Protein AF-A0A939RH84-F1 (afdb_monomer_lite)

Secondary structure (DSSP, 8-state):
-----------------------------PPPTTS----------S--EEEETTEEEEHHHH--HHHHHHHHHHHHHHTTTPEEEEEEE-TTT--EEESSEEEEEEETTEEEEEEEEEEEEEEEEEETTTTEEEEEEEEEEEETTBPPEEPPEEEEEEEEETTEEEEEEEEEEEESSSS--EEEEEEEEEEEEETTTTEEEEEEEEEEESSEEEEEEEEEEEE-SS-S--SS-----PPPP----PPPBPTT--B---TT----PPPPPSS---PPPPPP-

Structure (mmCIF, N/CA/C/O backbone):
data_AF-A0A939RH84-F1
#
_entry.id   AF-A0A939RH84-F1
#
loop_
_atom_site.group_PDB
_atom_site.id
_atom_site.type_symbol
_atom_site.label_atom_id
_atom_site.label_alt_id
_atom_site.label_comp_id
_atom_site.label_asym_id
_atom_site.label_entity_id
_atom_site.label_seq_id
_atom_site.pdbx_PDB_ins_code
_atom_site.Cartn_x
_atom_site.Cartn_y
_atom_site.Cartn_z
_atom_site.occupancy
_atom_site.B_iso_or_equiv
_atom_site.auth_seq_id
_atom_site.auth_comp_id
_atom_site.auth_asym_id
_atom_site.auth_atom_id
_atom_site.pdbx_PDB_model_num
ATOM 1 N N . MET A 1 1 ? 38.905 49.104 -57.782 1.00 38.94 1 MET A N 1
ATOM 2 C CA . MET A 1 1 ? 38.343 48.489 -56.554 1.00 38.94 1 MET A CA 1
ATOM 3 C C . MET A 1 1 ? 38.016 49.644 -55.616 1.00 38.94 1 MET A C 1
ATOM 5 O O . MET A 1 1 ? 38.920 50.461 -55.491 1.00 38.94 1 MET A O 1
ATOM 9 N N . PRO A 1 2 ? 36.809 49.815 -55.036 1.00 39.62 2 PRO A N 1
ATOM 10 C CA . PRO A 1 2 ? 35.652 48.922 -54.878 1.00 39.62 2 PRO A CA 1
ATOM 11 C C . PRO A 1 2 ? 34.443 49.301 -55.770 1.00 39.62 2 PRO A C 1
ATOM 13 O O . PRO A 1 2 ? 34.491 50.275 -56.514 1.00 39.62 2 PRO A O 1
ATOM 16 N N . LYS A 1 3 ? 33.408 48.447 -55.761 1.00 38.25 3 LYS A N 1
ATOM 17 C CA . LYS A 1 3 ? 32.225 48.461 -56.642 1.00 38.25 3 LYS A CA 1
ATOM 18 C C . LYS A 1 3 ? 31.015 49.171 -56.013 1.00 38.25 3 LYS A C 1
ATOM 20 O O . LYS A 1 3 ? 30.894 49.274 -54.799 1.00 38.25 3 LYS A O 1
ATOM 25 N N . TYR A 1 4 ? 30.161 49.626 -56.922 1.00 35.31 4 TYR A N 1
ATOM 26 C CA . TYR A 1 4 ? 29.043 50.554 -56.820 1.00 35.31 4 TYR A CA 1
ATOM 27 C C . TYR A 1 4 ? 27.807 50.084 -56.035 1.00 35.31 4 TYR A C 1
ATOM 29 O O . TYR A 1 4 ? 27.414 48.921 -56.085 1.00 35.31 4 TYR A O 1
ATOM 37 N N . LEU A 1 5 ? 27.170 51.087 -55.417 1.00 36.38 5 LEU A N 1
ATOM 38 C CA . LEU A 1 5 ? 25.728 51.365 -55.366 1.00 36.38 5 LEU A CA 1
ATOM 39 C C . LEU A 1 5 ? 24.867 50.609 -56.401 1.00 36.38 5 LEU A C 1
ATOM 41 O O . LEU A 1 5 ? 25.205 50.609 -57.581 1.00 36.38 5 LEU A O 1
ATOM 45 N N . LEU A 1 6 ? 23.681 50.147 -55.984 1.00 32.47 6 LEU A N 1
ATOM 46 C CA . LEU A 1 6 ? 22.381 50.600 -56.519 1.00 32.47 6 LEU A CA 1
ATOM 47 C C . LEU A 1 6 ? 21.230 49.822 -55.857 1.00 32.47 6 LEU A C 1
ATOM 49 O O . LEU A 1 6 ? 20.993 48.649 -56.132 1.00 32.47 6 LEU A O 1
ATOM 53 N N . PHE A 1 7 ? 20.501 50.523 -54.989 1.00 34.22 7 PHE A N 1
ATOM 54 C CA . PHE A 1 7 ? 19.153 50.169 -54.556 1.00 34.22 7 PHE A CA 1
ATOM 55 C C . PHE A 1 7 ? 18.202 50.302 -55.753 1.00 34.22 7 PHE A C 1
ATOM 57 O O . PHE A 1 7 ? 18.183 51.345 -56.407 1.00 34.22 7 PHE A O 1
ATOM 64 N N . SER A 1 8 ? 17.397 49.272 -56.021 1.00 32.41 8 SER A N 1
ATOM 65 C CA . SER A 1 8 ? 16.283 49.345 -56.967 1.00 32.41 8 SER A CA 1
ATOM 66 C C . SER A 1 8 ? 14.970 49.018 -56.268 1.00 32.41 8 SER A C 1
ATOM 68 O O . SER A 1 8 ? 14.828 48.032 -55.549 1.00 32.41 8 SER A O 1
ATOM 70 N N . LEU A 1 9 ? 14.043 49.934 -56.499 1.00 35.62 9 LEU A N 1
ATOM 71 C CA . LEU A 1 9 ? 12.711 50.109 -55.965 1.00 35.62 9 LEU A CA 1
ATOM 72 C C . LEU A 1 9 ? 11.714 49.381 -56.880 1.00 35.62 9 LEU A C 1
ATOM 74 O O . LEU A 1 9 ? 11.600 49.775 -58.038 1.00 35.62 9 LEU A O 1
ATOM 78 N N . LYS A 1 10 ? 10.950 48.394 -56.390 1.00 32.19 10 LYS A N 1
ATOM 79 C CA . LYS A 1 10 ? 9.625 48.061 -56.954 1.00 32.19 10 LYS A CA 1
ATOM 80 C C . LYS A 1 10 ? 8.638 47.613 -55.869 1.00 32.19 10 LYS A C 1
ATOM 82 O O . LYS A 1 10 ? 8.691 46.513 -55.340 1.00 32.19 10 LYS A O 1
ATOM 87 N N . THR A 1 11 ? 7.754 48.557 -55.581 1.00 38.31 11 THR A N 1
ATOM 88 C CA . THR A 1 11 ? 6.374 48.494 -55.079 1.00 38.31 11 THR A CA 1
ATOM 89 C C . THR A 1 11 ? 5.569 47.218 -55.368 1.00 38.31 11 THR A C 1
ATOM 91 O O . THR A 1 11 ? 5.486 46.815 -56.525 1.00 38.31 11 THR A O 1
ATOM 94 N N . LEU A 1 12 ? 4.858 46.708 -54.351 1.00 37.88 12 LEU A N 1
ATOM 95 C CA . LEU A 1 12 ? 3.386 46.521 -54.279 1.00 37.88 12 LEU A CA 1
ATOM 96 C C . LEU A 1 12 ? 3.068 45.952 -52.872 1.00 37.88 12 LEU A C 1
ATOM 98 O O . LEU A 1 12 ? 3.558 44.889 -52.525 1.00 37.88 12 LEU A O 1
ATOM 102 N N . ALA A 1 13 ? 2.501 46.722 -51.943 1.00 33.56 13 ALA A N 1
ATOM 103 C CA . ALA A 1 13 ? 1.068 46.962 -51.710 1.00 33.56 13 ALA A CA 1
ATOM 104 C C . ALA A 1 13 ? 0.550 46.187 -50.475 1.00 33.56 13 ALA A C 1
ATOM 106 O O . ALA A 1 13 ? 0.892 45.034 -50.242 1.00 33.56 13 ALA A O 1
ATOM 107 N N . LEU A 1 14 ? -0.223 46.915 -49.667 1.00 39.53 14 LEU A N 1
ATOM 108 C CA . LEU A 1 14 ? -0.757 46.627 -48.335 1.00 39.53 14 LEU A CA 1
ATOM 109 C C . LEU A 1 14 ? -1.514 45.293 -48.201 1.00 39.53 14 LEU A C 1
ATOM 111 O O . LEU A 1 14 ? -2.306 44.960 -49.074 1.00 39.53 14 LEU A O 1
ATOM 115 N N . ALA A 1 15 ? -1.440 44.684 -47.010 1.00 36.41 15 ALA A N 1
ATOM 116 C CA . ALA A 1 15 ? -2.624 44.412 -46.180 1.00 36.41 15 ALA A CA 1
ATOM 117 C C . ALA A 1 15 ? -2.215 43.917 -44.780 1.00 36.41 15 ALA A C 1
ATOM 119 O O . ALA A 1 15 ? -1.792 42.780 -44.588 1.00 36.41 15 ALA A O 1
ATOM 120 N N . THR A 1 16 ? -2.379 44.779 -43.780 1.00 41.62 16 THR A N 1
ATOM 121 C CA . THR A 1 16 ? -2.526 44.381 -42.378 1.00 41.62 16 THR A CA 1
ATOM 122 C C . THR A 1 16 ? -3.858 43.654 -42.207 1.00 41.62 16 THR A C 1
ATOM 124 O O . THR A 1 16 ? -4.908 44.271 -42.383 1.00 41.62 16 THR A O 1
ATOM 127 N N . VAL A 1 17 ? -3.829 42.380 -41.815 1.00 39.34 17 VAL A N 1
ATOM 128 C CA . VAL A 1 17 ? -4.979 41.715 -41.192 1.00 39.34 17 VAL A CA 1
ATOM 129 C C . VAL A 1 17 ? -4.478 40.985 -39.951 1.00 39.34 17 VAL A C 1
ATOM 131 O O . VAL A 1 17 ? -3.852 39.932 -40.020 1.00 39.34 17 VAL A O 1
ATOM 134 N N . THR A 1 18 ? -4.753 41.584 -38.799 1.00 44.62 18 THR A N 1
ATOM 135 C CA . THR A 1 18 ? -4.828 40.906 -37.507 1.00 44.62 18 THR A CA 1
ATOM 136 C C . THR A 1 18 ? -5.862 39.788 -37.605 1.00 44.62 18 THR A C 1
ATOM 138 O O . THR A 1 18 ? -7.058 40.070 -37.685 1.00 44.62 18 THR A O 1
ATOM 141 N N . LEU A 1 19 ? -5.418 38.531 -37.598 1.00 39.16 19 LEU A N 1
ATOM 142 C CA . LEU A 1 19 ? -6.298 37.376 -37.449 1.00 39.16 19 LEU A CA 1
ATOM 143 C C . LEU A 1 19 ? -6.081 36.726 -36.086 1.00 39.16 19 LEU A C 1
ATOM 145 O O . LEU A 1 19 ? -5.018 36.198 -35.768 1.00 39.16 19 LEU A O 1
ATOM 149 N N . LEU A 1 20 ? -7.153 36.811 -35.302 1.00 39.97 20 LEU A N 1
ATOM 150 C CA . LEU A 1 20 ? -7.477 35.954 -34.177 1.00 39.97 20 LEU A CA 1
ATOM 151 C C . LEU A 1 20 ? -7.233 34.482 -34.536 1.00 39.97 20 LEU A C 1
ATOM 153 O O . LEU A 1 20 ? -7.864 33.967 -35.454 1.00 39.97 20 LEU A O 1
ATOM 157 N N . PHE A 1 21 ? -6.428 33.784 -33.738 1.00 37.62 21 PHE A N 1
ATOM 158 C CA . PHE A 1 21 ? -6.555 32.336 -33.582 1.00 37.62 21 PHE A CA 1
ATOM 159 C C . PHE A 1 21 ? -7.183 32.051 -32.220 1.00 37.62 21 PHE A C 1
ATOM 161 O O . PHE A 1 21 ? -6.532 31.667 -31.254 1.00 37.62 21 PHE A O 1
ATOM 168 N N . SER A 1 22 ? -8.492 32.297 -32.166 1.00 38.88 22 SER A N 1
ATOM 169 C CA . SER A 1 22 ? -9.402 31.510 -31.344 1.00 38.88 22 SER A CA 1
ATOM 170 C C . SER A 1 22 ? -9.813 30.285 -32.165 1.00 38.88 22 SER A C 1
ATOM 172 O O . SER A 1 22 ? -10.074 30.409 -33.359 1.00 38.88 22 SER A O 1
ATOM 174 N N . ALA A 1 23 ? -9.887 29.135 -31.499 1.00 37.31 23 ALA A N 1
ATOM 175 C CA . ALA A 1 23 ? -10.444 27.866 -31.968 1.00 37.31 23 ALA A CA 1
ATOM 176 C C . ALA A 1 23 ? -9.655 27.083 -33.042 1.00 37.31 23 ALA A C 1
ATOM 178 O O . ALA A 1 23 ? -9.925 27.134 -34.236 1.00 37.31 23 ALA A O 1
ATOM 179 N N . CYS A 1 24 ? -8.809 26.170 -32.561 1.00 30.83 24 CYS A N 1
ATOM 180 C CA . CYS A 1 24 ? -8.804 24.795 -33.066 1.00 30.83 24 CYS A CA 1
ATOM 181 C C . CYS A 1 24 ? -8.953 23.834 -31.881 1.00 30.83 24 CYS A C 1
ATOM 183 O O . CYS A 1 24 ? -8.032 23.125 -31.498 1.00 30.83 24 CYS A O 1
ATOM 185 N N . ASN A 1 25 ? -10.160 23.814 -31.305 1.00 39.81 25 ASN A N 1
ATOM 186 C CA . ASN A 1 25 ? -10.695 22.618 -30.660 1.00 39.81 25 ASN A CA 1
ATOM 187 C C . ASN A 1 25 ? -11.063 21.635 -31.779 1.00 39.81 25 ASN A C 1
ATOM 189 O O . ASN A 1 25 ? -12.222 21.514 -32.166 1.00 39.81 25 ASN A O 1
ATOM 193 N N . MET A 1 26 ? -10.062 20.964 -32.341 1.00 37.41 26 MET A N 1
ATOM 194 C CA . MET A 1 26 ? -10.284 19.729 -33.082 1.00 37.41 26 MET A CA 1
ATOM 195 C C . MET A 1 26 ? -9.855 18.596 -32.163 1.00 37.41 26 MET A C 1
ATOM 197 O O . MET A 1 26 ? -8.701 18.184 -32.136 1.00 37.41 26 MET A O 1
ATOM 201 N N . ASN A 1 27 ? -10.826 18.145 -31.372 1.00 40.69 27 ASN A N 1
ATOM 202 C CA . ASN A 1 27 ? -10.765 16.952 -30.546 1.00 40.69 27 ASN A CA 1
ATOM 203 C C . ASN A 1 27 ? -10.725 15.724 -31.473 1.00 40.69 27 ASN A C 1
ATOM 205 O O . ASN A 1 27 ? -11.744 15.095 -31.753 1.00 40.69 27 ASN A O 1
ATOM 209 N N . TRP A 1 28 ? -9.550 15.442 -32.033 1.00 38.16 28 TRP A N 1
ATOM 210 C CA . TRP A 1 28 ? -9.237 14.127 -32.574 1.00 38.16 28 TRP A CA 1
ATOM 211 C C . TRP A 1 28 ? -8.986 13.259 -31.351 1.00 38.16 28 TRP A C 1
ATOM 213 O O . TRP A 1 28 ? -8.087 13.570 -30.578 1.00 38.16 28 TRP A O 1
ATOM 223 N N . GLY A 1 29 ? -9.807 12.225 -31.156 1.00 44.22 29 GLY A N 1
ATOM 224 C CA . GLY A 1 29 ? -9.764 11.297 -30.020 1.00 44.22 29 GLY A CA 1
ATOM 225 C C . GLY A 1 29 ? -8.502 10.429 -29.958 1.00 44.22 29 GLY A C 1
ATOM 226 O O . GLY A 1 29 ? -8.589 9.211 -29.824 1.00 44.22 29 GLY A O 1
ATOM 227 N N . LEU A 1 30 ? -7.329 11.045 -30.070 1.00 45.25 30 LEU A N 1
ATOM 228 C CA . LEU A 1 30 ? -6.076 10.498 -29.598 1.00 45.25 30 LEU A CA 1
ATOM 229 C C . LEU A 1 30 ? -6.079 10.684 -28.078 1.00 45.25 30 LEU A C 1
ATOM 231 O O . LEU A 1 30 ? -6.202 11.818 -27.617 1.00 45.25 30 LEU A O 1
ATOM 235 N N . PRO A 1 31 ? -6.004 9.602 -27.285 1.00 49.28 31 PRO A N 1
ATOM 236 C CA . PRO A 1 31 ? -5.894 9.741 -25.843 1.00 49.28 31 PRO A CA 1
ATOM 237 C C . PRO A 1 31 ? -4.641 10.565 -25.547 1.00 49.28 31 PRO A C 1
ATOM 239 O O . PRO A 1 31 ? -3.563 10.219 -26.038 1.00 49.28 31 PRO A O 1
ATOM 242 N N . ASP A 1 32 ? -4.793 11.646 -24.777 1.00 55.94 32 ASP A N 1
ATOM 243 C CA . ASP A 1 32 ? -3.661 12.447 -24.320 1.00 55.94 32 ASP A CA 1
ATOM 244 C C . ASP A 1 32 ? -2.577 11.499 -23.785 1.00 55.94 32 ASP A C 1
ATOM 246 O O . ASP A 1 32 ? -2.867 10.670 -22.915 1.00 55.94 32 ASP A O 1
ATOM 250 N N . PRO A 1 33 ? -1.319 11.594 -24.246 1.00 51.25 33 PRO A N 1
ATOM 251 C CA . PRO A 1 33 ? -0.233 10.765 -23.719 1.00 51.25 33 PRO A CA 1
ATOM 252 C C . PRO A 1 33 ? 0.056 11.065 -22.235 1.00 51.25 33 PRO A C 1
ATOM 254 O O . PRO A 1 33 ? 0.777 10.313 -21.583 1.00 51.25 33 PRO A O 1
ATOM 257 N N . PHE A 1 34 ? -0.538 12.142 -21.709 1.00 52.09 34 PHE A N 1
ATOM 258 C CA . PHE A 1 34 ? -0.508 12.567 -20.313 1.00 52.09 34 PHE A CA 1
ATOM 259 C C . PHE A 1 34 ? -1.823 12.317 -19.563 1.00 52.09 34 PHE A C 1
ATOM 261 O O . PHE A 1 34 ? -1.879 12.568 -18.360 1.00 52.09 34 PHE A O 1
ATOM 268 N N . ALA A 1 35 ? -2.876 11.814 -20.223 1.00 47.69 35 ALA A N 1
ATOM 269 C CA . ALA A 1 35 ? -4.048 11.339 -19.502 1.00 47.69 35 ALA A CA 1
ATOM 270 C C . ALA A 1 35 ? -3.621 10.113 -18.695 1.00 47.69 35 ALA A C 1
ATOM 272 O O . ALA A 1 35 ? -3.281 9.066 -19.250 1.00 47.69 35 ALA A O 1
ATOM 273 N N . GLN A 1 36 ? -3.609 10.282 -17.375 1.00 46.69 36 GLN A N 1
ATOM 274 C CA . GLN A 1 36 ? -3.353 9.249 -16.385 1.00 46.69 36 GLN A CA 1
ATOM 275 C C . GLN A 1 36 ? -4.207 8.030 -16.752 1.00 46.69 36 GLN A C 1
ATOM 277 O O . GLN A 1 36 ? -5.428 8.048 -16.584 1.00 46.69 36 GLN A O 1
ATOM 282 N N . ARG A 1 37 ? -3.590 6.993 -17.343 1.00 47.94 37 ARG A N 1
ATOM 283 C CA . ARG A 1 37 ? -4.294 5.737 -17.604 1.00 47.94 37 ARG A CA 1
ATOM 284 C C . ARG A 1 37 ? -4.734 5.229 -16.244 1.00 47.94 37 ARG A C 1
ATOM 286 O O . ARG A 1 37 ? -3.908 4.912 -15.395 1.00 47.94 37 ARG A O 1
ATOM 293 N N . THR A 1 38 ? -6.045 5.301 -16.067 1.00 46.09 38 THR A N 1
ATOM 294 C CA . THR A 1 38 ? -6.817 5.114 -14.847 1.00 46.09 38 THR A CA 1
ATOM 295 C C . THR A 1 38 ? -6.181 4.083 -13.936 1.00 46.09 38 THR A C 1
ATOM 297 O O . THR A 1 38 ? -6.123 2.903 -14.291 1.00 46.09 38 THR A O 1
ATOM 300 N N . ILE A 1 39 ? -5.776 4.513 -12.739 1.00 50.97 39 ILE A N 1
ATOM 301 C CA . ILE A 1 39 ? -5.746 3.587 -11.616 1.00 50.97 39 ILE A CA 1
ATOM 302 C C . ILE A 1 39 ? -7.134 2.964 -11.588 1.00 50.97 39 ILE A C 1
ATOM 304 O O . ILE A 1 39 ? -8.136 3.677 -11.488 1.00 50.97 39 ILE A O 1
ATOM 308 N N . ILE A 1 40 ? -7.211 1.650 -11.749 1.00 57.22 40 ILE A N 1
ATOM 309 C CA . ILE A 1 40 ? -8.468 0.963 -11.520 1.00 57.22 40 ILE A CA 1
ATOM 310 C C . ILE A 1 40 ? -8.614 0.984 -10.009 1.00 57.22 40 ILE A C 1
ATOM 312 O O . ILE A 1 40 ? -7.979 0.190 -9.320 1.00 57.22 40 ILE A O 1
ATOM 316 N N . THR A 1 41 ? -9.390 1.931 -9.477 1.00 60.25 41 THR A N 1
ATOM 317 C CA . THR A 1 41 ? -9.768 1.892 -8.066 1.00 60.25 41 THR A CA 1
ATOM 318 C C . THR A 1 41 ? -10.349 0.498 -7.826 1.00 60.25 41 THR A C 1
ATOM 320 O O . THR A 1 41 ? -11.359 0.156 -8.455 1.00 60.25 41 THR A O 1
ATOM 323 N N . PRO A 1 42 ? -9.701 -0.345 -7.001 1.00 59.31 42 PRO A N 1
ATOM 324 C CA . PRO A 1 42 ? -10.173 -1.693 -6.764 1.00 59.31 42 PRO A CA 1
ATOM 325 C C . PRO A 1 42 ? -11.613 -1.604 -6.276 1.00 59.31 42 PRO A C 1
ATOM 327 O O . PRO A 1 42 ? -11.967 -0.682 -5.533 1.00 59.31 42 PRO A O 1
ATOM 330 N N . LYS A 1 43 ? -12.461 -2.533 -6.729 1.00 61.75 43 LYS A N 1
ATOM 331 C CA . LYS A 1 43 ? -13.876 -2.540 -6.354 1.00 61.75 43 LYS A CA 1
ATOM 332 C C . LYS A 1 43 ? -13.985 -2.418 -4.836 1.00 61.75 43 LYS A C 1
ATOM 334 O O . LYS A 1 43 ? -13.458 -3.267 -4.119 1.00 61.75 43 LYS A O 1
ATOM 339 N N . ALA A 1 44 ? -14.711 -1.389 -4.396 1.00 61.19 44 ALA A N 1
ATOM 340 C CA . ALA A 1 44 ? -15.051 -1.170 -3.001 1.00 61.19 44 ALA A CA 1
ATOM 341 C C . ALA A 1 44 ? -15.488 -2.490 -2.361 1.00 61.19 44 ALA A C 1
ATOM 343 O O . ALA A 1 44 ? -16.405 -3.166 -2.843 1.00 61.19 44 ALA A O 1
ATOM 344 N N . THR A 1 45 ? -14.788 -2.881 -1.310 1.00 61.38 45 THR A N 1
ATOM 345 C CA . THR A 1 45 ? -15.027 -4.146 -0.631 1.00 61.38 45 THR A CA 1
ATOM 346 C C . THR A 1 45 ? -16.358 -4.065 0.107 1.00 61.38 45 THR A C 1
ATOM 348 O O . THR A 1 45 ? -16.674 -3.055 0.726 1.00 61.38 45 THR A O 1
ATOM 351 N N . SER A 1 46 ? -17.182 -5.110 0.004 1.00 65.81 46 SER A N 1
ATOM 352 C CA . SER A 1 46 ? -18.533 -5.117 0.587 1.00 65.81 46 SER A CA 1
ATOM 353 C C . SER A 1 46 ? -18.535 -5.178 2.116 1.00 65.81 46 SER A C 1
ATOM 355 O O . SER A 1 46 ? -19.557 -4.897 2.734 1.00 65.81 46 SER A O 1
ATOM 357 N N . SER A 1 47 ? -17.415 -5.589 2.709 1.00 78.88 47 SER A N 1
ATOM 358 C CA . SER A 1 47 ? -17.208 -5.699 4.151 1.00 78.88 47 SER A CA 1
ATOM 359 C C . SER A 1 47 ? -15.717 -5.836 4.441 1.00 78.88 47 SER A C 1
ATOM 361 O O . SER A 1 47 ? -15.035 -6.576 3.727 1.00 78.88 47 SER A O 1
ATOM 363 N N . VAL A 1 48 ? -15.242 -5.206 5.515 1.00 88.38 48 VAL A N 1
ATOM 364 C CA . VAL A 1 48 ? -13.902 -5.454 6.065 1.00 88.38 48 VAL A CA 1
ATOM 365 C C . VAL A 1 48 ? -14.016 -6.512 7.155 1.00 88.38 48 VAL A C 1
ATOM 367 O O . VAL A 1 48 ? -14.883 -6.419 8.021 1.00 88.38 48 VAL A O 1
ATOM 370 N N . ILE A 1 49 ? -13.165 -7.530 7.124 1.00 91.38 49 ILE A N 1
ATOM 371 C CA . ILE A 1 49 ? -13.073 -8.554 8.164 1.00 91.38 49 ILE A CA 1
ATOM 372 C C . ILE A 1 49 ? -11.922 -8.180 9.084 1.00 91.38 49 ILE A C 1
ATOM 374 O O . ILE A 1 49 ? -10.794 -8.009 8.625 1.00 91.38 49 ILE A O 1
ATOM 378 N N . VAL A 1 50 ? -12.210 -8.071 10.380 1.00 90.81 50 VAL A N 1
ATOM 379 C CA . VAL A 1 50 ? -11.208 -7.721 11.386 1.00 90.81 50 VAL A CA 1
ATOM 380 C C . VAL A 1 50 ? -11.038 -8.879 12.357 1.00 90.81 50 VAL A C 1
ATOM 382 O O . VAL A 1 50 ? -12.024 -9.363 12.919 1.00 90.81 50 VAL A O 1
ATOM 385 N N . CYS A 1 51 ? -9.796 -9.319 12.550 1.00 90.31 51 CYS A N 1
ATOM 386 C CA . CYS A 1 51 ? -9.430 -10.319 13.546 1.00 90.31 51 CYS A CA 1
ATOM 387 C C . CYS A 1 51 ? -8.852 -9.649 14.787 1.00 90.31 51 CYS A C 1
ATOM 389 O O . CYS A 1 51 ? -8.002 -8.757 14.698 1.00 90.31 51 CYS A O 1
ATOM 391 N N . ARG A 1 52 ? -9.369 -10.064 15.942 1.00 87.25 52 ARG A N 1
ATOM 392 C CA . ARG A 1 52 ? -8.967 -9.587 17.258 1.00 87.25 52 ARG A CA 1
ATOM 393 C C . ARG A 1 52 ? -9.142 -10.702 18.276 1.00 87.25 52 ARG A C 1
ATOM 395 O O . ARG A 1 52 ? -10.199 -11.328 18.323 1.00 87.25 52 ARG A O 1
ATOM 402 N N . SER A 1 53 ? -8.155 -10.888 19.145 1.00 84.50 53 SER A N 1
ATOM 403 C CA . SER A 1 53 ? -8.170 -11.934 20.167 1.00 84.50 53 SER A CA 1
ATOM 404 C C . SER A 1 53 ? -8.499 -13.313 19.577 1.00 84.50 53 SER A C 1
ATOM 406 O O . SER A 1 53 ? -9.270 -14.070 20.161 1.00 84.50 53 SER A O 1
ATOM 408 N N . GLN A 1 54 ? -7.928 -13.615 18.404 1.00 83.94 54 GLN A N 1
ATOM 409 C CA . GLN A 1 54 ? -8.104 -14.857 17.641 1.00 83.94 54 GLN A CA 1
ATOM 410 C C . GLN A 1 54 ? -9.528 -15.090 17.105 1.00 83.94 54 GLN A C 1
ATOM 412 O O . GLN A 1 54 ? -9.841 -16.173 16.615 1.00 83.94 54 GLN A O 1
ATOM 417 N N . GLN A 1 55 ? -10.399 -14.079 17.161 1.00 86.62 55 GLN A N 1
ATOM 418 C CA . GLN A 1 55 ? -11.739 -14.125 16.586 1.00 86.62 55 GLN A CA 1
ATOM 419 C C . GLN A 1 55 ? -11.853 -13.123 15.442 1.00 86.62 55 GLN A C 1
ATOM 421 O O . GLN A 1 55 ? -11.553 -11.940 15.597 1.00 86.62 55 GLN A O 1
ATOM 426 N N . CYS A 1 56 ? -12.313 -13.598 14.287 1.00 89.06 56 CYS A N 1
ATOM 427 C CA . CYS A 1 56 ? -12.506 -12.780 13.097 1.00 89.06 56 CYS A CA 1
ATOM 428 C C . CYS A 1 56 ? -13.993 -12.524 12.872 1.00 89.06 56 CYS A C 1
ATOM 430 O O . CYS A 1 56 ? -14.778 -13.466 12.768 1.00 89.06 56 CYS A O 1
ATOM 432 N N . ALA A 1 57 ? -14.373 -11.256 12.753 1.00 89.00 57 ALA A N 1
ATOM 433 C CA . ALA A 1 57 ? -15.750 -10.861 12.487 1.00 89.00 57 ALA A CA 1
ATOM 434 C C . ALA A 1 57 ? -15.806 -9.698 11.484 1.00 89.00 57 ALA A C 1
ATOM 436 O O . ALA A 1 57 ? -14.854 -8.917 11.388 1.00 89.00 57 ALA A O 1
ATOM 437 N N . PRO A 1 58 ? -16.915 -9.543 10.739 1.00 88.62 58 PRO A N 1
ATOM 438 C CA . PRO A 1 58 ? -17.135 -8.358 9.919 1.00 88.62 58 PRO A CA 1
ATOM 439 C C . PRO A 1 58 ? -17.128 -7.086 10.779 1.00 88.62 58 PRO A C 1
ATOM 441 O O . PRO A 1 58 ? -17.859 -7.005 11.772 1.00 88.62 58 PRO A O 1
ATOM 444 N N . ALA A 1 59 ? -16.351 -6.083 10.369 1.00 84.62 59 ALA A N 1
ATOM 445 C CA . ALA A 1 59 ? -16.116 -4.839 11.099 1.00 84.62 59 ALA A CA 1
ATOM 446 C C . ALA A 1 59 ? -17.417 -4.147 11.514 1.00 84.62 59 ALA A C 1
ATOM 448 O O . ALA A 1 59 ? -17.557 -3.742 12.662 1.00 84.62 59 ALA A O 1
ATOM 449 N N . ARG A 1 60 ? -18.414 -4.096 10.620 1.00 81.75 60 ARG A N 1
ATOM 450 C CA . ARG A 1 60 ? -19.737 -3.516 10.901 1.00 81.75 60 ARG A CA 1
ATOM 451 C C . ARG A 1 60 ? -20.439 -4.108 12.125 1.00 81.75 60 ARG A C 1
ATOM 453 O O . ARG A 1 60 ? -21.234 -3.421 12.757 1.00 81.75 60 ARG A O 1
ATOM 460 N N . THR A 1 61 ? -20.207 -5.384 12.423 1.00 78.62 61 THR A N 1
ATOM 461 C CA . THR A 1 61 ? -20.876 -6.079 13.536 1.00 78.62 61 THR A CA 1
ATOM 462 C C . THR A 1 61 ? -20.099 -5.997 14.841 1.00 78.62 61 THR A C 1
ATOM 464 O O . THR A 1 61 ? -20.702 -6.030 15.908 1.00 78.62 61 THR A O 1
ATOM 467 N N . SER A 1 62 ? -18.774 -5.885 14.765 1.00 71.12 62 SER A N 1
ATOM 468 C CA . SER A 1 62 ? -17.890 -6.003 15.922 1.00 71.12 62 SER A CA 1
ATOM 469 C C . SER A 1 62 ? -17.292 -4.673 16.378 1.00 71.12 62 SER A C 1
ATOM 471 O O . SER A 1 62 ? -16.821 -4.584 17.512 1.00 71.12 62 SER A O 1
ATOM 473 N N . MET A 1 63 ? -17.252 -3.649 15.516 1.00 77.25 63 MET A N 1
ATOM 474 C CA . MET A 1 63 ? -16.412 -2.465 15.716 1.00 77.25 63 MET A CA 1
ATOM 475 C C . MET A 1 63 ? -17.029 -1.184 15.137 1.00 77.25 63 MET A C 1
ATOM 477 O O . MET A 1 63 ? -17.775 -1.200 14.161 1.00 77.25 63 MET A O 1
ATOM 481 N N . THR A 1 64 ? -16.683 -0.036 15.731 1.00 85.12 64 THR A N 1
ATOM 482 C CA . THR A 1 64 ? -17.048 1.281 15.187 1.00 85.12 64 THR A CA 1
ATOM 483 C C . THR A 1 64 ? -15.986 1.795 14.213 1.00 85.12 64 THR A C 1
ATOM 485 O O . THR A 1 64 ? -14.841 1.329 14.205 1.00 85.12 64 THR A O 1
ATOM 488 N N . ARG A 1 65 ? -16.346 2.803 13.409 1.00 86.44 65 ARG A N 1
ATOM 489 C CA . ARG A 1 65 ? -15.420 3.492 12.496 1.00 86.44 65 ARG A CA 1
ATOM 490 C C . ARG A 1 65 ? -14.211 4.062 13.248 1.00 86.44 65 ARG A C 1
ATOM 492 O O . ARG A 1 65 ? -13.081 3.938 12.788 1.00 86.44 65 ARG A O 1
ATOM 499 N N . GLU A 1 66 ? -14.451 4.654 14.415 1.00 84.88 66 GLU A N 1
ATOM 500 C CA . GLU A 1 66 ? -13.431 5.233 15.293 1.00 84.88 66 GLU A CA 1
ATOM 501 C C . GLU A 1 66 ? -12.478 4.170 15.822 1.00 84.88 66 GLU A C 1
ATOM 503 O O . GLU A 1 66 ? -11.272 4.402 15.895 1.00 84.88 66 GLU A O 1
ATOM 508 N N . PHE A 1 67 ? -13.011 3.007 16.202 1.00 85.81 67 PHE A N 1
ATOM 509 C CA . PHE A 1 67 ? -12.185 1.905 16.667 1.00 85.81 67 PHE A CA 1
ATOM 510 C C . PHE A 1 67 ? -11.238 1.448 15.557 1.00 85.81 67 PHE A C 1
ATOM 512 O O . PHE A 1 67 ? -10.031 1.434 15.769 1.00 85.81 67 PHE A O 1
ATOM 519 N N . LEU A 1 68 ? -11.766 1.177 14.358 1.00 87.50 68 LEU A N 1
ATOM 520 C CA . LEU A 1 68 ? -10.961 0.737 13.217 1.00 87.50 68 LEU A CA 1
ATOM 521 C C . LEU A 1 68 ? -9.893 1.769 12.833 1.00 87.50 68 LEU A C 1
ATOM 523 O O . LEU A 1 68 ? -8.735 1.414 12.627 1.00 87.50 68 LEU A O 1
ATOM 527 N N . TYR A 1 69 ? -10.262 3.051 12.802 1.00 89.44 69 TYR A N 1
ATOM 528 C CA . TYR A 1 69 ? -9.339 4.148 12.521 1.00 89.44 69 TYR A CA 1
ATOM 529 C C . TYR A 1 69 ? -8.168 4.194 13.508 1.00 89.44 69 TYR A C 1
ATOM 531 O O . TYR A 1 69 ? -7.009 4.252 13.104 1.00 89.44 69 TYR A O 1
ATOM 539 N N . ASN A 1 70 ? -8.462 4.112 14.808 1.00 88.75 70 ASN A N 1
ATOM 540 C CA . ASN A 1 70 ? -7.433 4.114 15.844 1.00 88.75 70 ASN A CA 1
ATOM 541 C C . ASN A 1 70 ? -6.589 2.839 15.826 1.00 88.75 70 ASN A C 1
ATOM 543 O O . ASN A 1 70 ? -5.384 2.902 16.043 1.00 88.75 70 ASN A O 1
ATOM 547 N N . SER A 1 71 ? -7.194 1.682 15.565 1.00 89.12 71 SER A N 1
ATOM 548 C CA . SER A 1 71 ? -6.469 0.417 15.448 1.00 89.12 71 SER A CA 1
ATOM 549 C C . SER A 1 71 ? -5.473 0.438 14.292 1.00 89.12 71 SER A C 1
ATOM 551 O O . SER A 1 71 ? -4.327 0.044 14.483 1.00 89.12 71 SER A O 1
ATOM 553 N N . LEU A 1 72 ? -5.872 0.952 13.124 1.00 90.81 72 LEU A N 1
ATOM 554 C CA . LEU A 1 72 ? -4.973 1.104 11.979 1.00 90.81 72 LEU A CA 1
ATOM 555 C C . LEU A 1 72 ? -3.873 2.129 12.262 1.00 90.81 72 LEU A C 1
ATOM 557 O O . LEU A 1 72 ? -2.707 1.842 12.011 1.00 90.81 72 LEU A O 1
ATOM 561 N N . LEU A 1 73 ? -4.216 3.283 12.846 1.00 91.31 73 LEU A N 1
ATOM 562 C CA . LEU A 1 73 ? -3.227 4.283 13.252 1.00 91.31 73 LEU A CA 1
ATOM 563 C C . LEU A 1 73 ? -2.161 3.676 14.169 1.00 91.31 73 LEU A C 1
ATOM 565 O O . LEU A 1 73 ? -0.974 3.854 13.921 1.00 91.31 73 LEU A O 1
ATOM 569 N N . ASN A 1 74 ? -2.584 2.941 15.198 1.00 90.62 74 ASN A N 1
ATOM 570 C CA . ASN A 1 74 ? -1.671 2.305 16.141 1.00 90.62 74 ASN A CA 1
ATOM 571 C C . ASN A 1 74 ? -0.838 1.197 15.481 1.00 90.62 74 ASN A C 1
ATOM 573 O O . ASN A 1 74 ? 0.344 1.075 15.782 1.00 90.62 74 ASN A O 1
ATOM 577 N N . LEU A 1 75 ? -1.411 0.421 14.554 1.00 91.44 75 LEU A N 1
ATOM 578 C CA . LEU A 1 75 ? -0.661 -0.583 13.795 1.00 91.44 75 LEU A CA 1
ATOM 579 C C . LEU A 1 75 ? 0.471 0.056 12.980 1.00 91.44 75 LEU A C 1
ATOM 581 O O . LEU A 1 75 ? 1.600 -0.431 13.030 1.00 91.44 75 LEU A O 1
ATOM 585 N N . PHE A 1 76 ? 0.196 1.151 12.267 1.00 92.25 76 PHE A N 1
ATOM 586 C CA . PHE A 1 76 ? 1.225 1.867 11.512 1.00 92.25 76 PHE A CA 1
ATOM 587 C C . PHE A 1 76 ? 2.252 2.525 12.440 1.00 92.25 76 PHE A C 1
ATOM 589 O O . PHE A 1 76 ? 3.450 2.367 12.236 1.00 92.25 76 PHE A O 1
ATOM 596 N N . ASP A 1 77 ? 1.808 3.206 13.493 1.00 91.06 77 ASP A N 1
ATOM 597 C CA . ASP A 1 77 ? 2.690 3.901 14.438 1.00 91.06 77 ASP A CA 1
ATOM 598 C C . ASP A 1 77 ? 3.638 2.938 15.175 1.00 91.06 77 ASP A C 1
ATOM 600 O O . ASP A 1 77 ? 4.828 3.214 15.314 1.00 91.06 77 ASP A O 1
ATOM 604 N N . ASN A 1 78 ? 3.153 1.751 15.557 1.00 90.06 78 ASN A N 1
ATOM 605 C CA . ASN A 1 78 ? 3.978 0.707 16.171 1.00 90.06 78 ASN A CA 1
ATOM 606 C C . ASN A 1 78 ? 5.098 0.218 15.249 1.00 90.06 78 ASN A C 1
ATOM 608 O O . ASN A 1 78 ? 6.169 -0.179 15.720 1.00 90.06 78 ASN A O 1
ATOM 612 N N . ASN A 1 79 ? 4.838 0.226 13.943 1.00 91.19 79 ASN A N 1
ATOM 613 C CA . ASN A 1 79 ? 5.722 -0.273 12.899 1.00 91.19 79 ASN A CA 1
ATOM 614 C C . ASN A 1 79 ? 6.520 0.837 12.207 1.00 91.19 79 ASN A C 1
ATOM 616 O O . ASN A 1 79 ? 7.076 0.615 11.135 1.00 91.19 79 ASN A O 1
ATOM 620 N N . LEU A 1 80 ? 6.596 2.025 12.804 1.00 92.25 80 LEU A N 1
ATOM 621 C CA . LEU A 1 80 ? 7.435 3.094 12.282 1.00 92.25 80 LEU A CA 1
ATOM 622 C C . LEU A 1 80 ? 8.907 2.636 12.221 1.00 92.25 80 LEU A C 1
ATOM 624 O O . LEU A 1 80 ? 9.385 1.931 13.113 1.00 92.25 80 LEU A O 1
ATOM 628 N N . ASP A 1 81 ? 9.582 2.979 11.124 1.00 92.31 81 ASP A N 1
ATOM 629 C CA . ASP A 1 81 ? 10.932 2.542 10.740 1.00 92.31 81 ASP A CA 1
ATOM 630 C C . ASP A 1 81 ? 11.112 1.022 10.540 1.00 92.31 81 ASP A C 1
ATOM 632 O O . ASP A 1 81 ? 12.237 0.546 10.353 1.00 92.31 81 ASP A O 1
ATOM 636 N N . SER A 1 82 ? 10.029 0.234 10.535 1.00 93.38 82 SER A N 1
ATOM 637 C CA . SER A 1 82 ? 10.089 -1.212 10.303 1.00 93.38 82 SER A CA 1
ATOM 638 C C . SER A 1 82 ? 9.836 -1.584 8.836 1.00 93.38 82 SER A C 1
ATOM 640 O O . SER A 1 82 ? 9.264 -0.823 8.047 1.00 93.38 82 SER A O 1
ATOM 642 N N . THR A 1 83 ? 10.312 -2.771 8.445 1.00 94.94 83 THR A N 1
ATOM 643 C CA . THR A 1 83 ? 10.025 -3.346 7.127 1.00 94.94 83 THR A CA 1
ATOM 644 C C . THR A 1 83 ? 8.729 -4.144 7.178 1.00 94.94 83 THR A C 1
ATOM 646 O O . THR A 1 83 ? 8.565 -5.046 7.999 1.00 94.94 83 THR A O 1
ATOM 649 N N . ILE A 1 84 ? 7.828 -3.826 6.261 1.00 95.69 84 ILE A N 1
ATOM 650 C CA . ILE A 1 84 ? 6.586 -4.538 5.992 1.00 95.69 84 ILE A CA 1
ATOM 651 C C . ILE A 1 84 ? 6.869 -5.515 4.858 1.00 95.69 84 ILE A C 1
ATOM 653 O O . ILE A 1 84 ? 7.360 -5.120 3.798 1.00 95.69 84 ILE A O 1
ATOM 657 N N . LEU A 1 85 ? 6.570 -6.789 5.080 1.00 95.69 85 LEU A N 1
ATOM 658 C CA . LEU A 1 85 ? 6.709 -7.819 4.055 1.00 95.69 85 LEU A CA 1
ATOM 659 C C . LEU A 1 85 ? 5.439 -7.858 3.209 1.00 95.69 85 LEU A C 1
ATOM 661 O O . LEU A 1 85 ? 4.334 -7.834 3.755 1.00 95.69 85 LEU A O 1
ATOM 665 N N . ILE A 1 86 ? 5.596 -7.920 1.892 1.00 96.06 86 ILE A N 1
ATOM 666 C CA . ILE A 1 86 ? 4.492 -7.945 0.935 1.00 96.06 86 ILE A CA 1
ATOM 667 C C . ILE A 1 86 ? 4.499 -9.305 0.243 1.00 96.06 86 ILE A C 1
ATOM 669 O O . ILE A 1 86 ? 5.543 -9.792 -0.172 1.00 96.06 86 ILE A O 1
ATOM 673 N N . CYS A 1 87 ? 3.331 -9.926 0.122 1.00 95.94 87 CYS A N 1
ATOM 674 C CA . CYS A 1 87 ? 3.186 -11.187 -0.593 1.00 95.94 87 CYS A CA 1
ATOM 675 C C . CYS A 1 87 ? 1.954 -11.157 -1.498 1.00 95.94 87 CYS A C 1
ATOM 677 O O . CYS A 1 87 ? 0.941 -10.546 -1.141 1.00 95.94 87 CYS A O 1
ATOM 679 N N . ASP A 1 88 ? 2.036 -11.835 -2.640 1.00 95.62 88 ASP A N 1
ATOM 680 C CA . ASP A 1 88 ? 0.865 -12.134 -3.462 1.00 95.62 88 ASP A CA 1
ATOM 681 C C . ASP A 1 88 ? 0.055 -13.242 -2.785 1.00 95.62 88 ASP A C 1
ATOM 683 O O . ASP A 1 88 ? 0.621 -14.224 -2.294 1.00 95.62 88 ASP A O 1
ATOM 687 N N . ALA A 1 89 ? -1.259 -13.074 -2.697 1.00 94.62 89 ALA A N 1
ATOM 688 C CA . ALA A 1 89 ? -2.108 -13.933 -1.886 1.00 94.62 89 ALA A CA 1
ATOM 689 C C . ALA A 1 89 ? -3.481 -14.151 -2.514 1.00 94.62 89 ALA A C 1
ATOM 691 O O . ALA A 1 89 ? -4.000 -13.311 -3.242 1.00 94.62 89 ALA A O 1
ATOM 692 N N . ASP A 1 90 ? -4.128 -15.259 -2.157 1.00 91.12 90 ASP A N 1
ATOM 693 C CA . ASP A 1 90 ? -5.538 -15.444 -2.482 1.00 91.12 90 ASP A CA 1
ATOM 694 C C . ASP A 1 90 ? -6.437 -14.812 -1.419 1.00 91.12 90 ASP A C 1
ATOM 696 O O . ASP A 1 90 ? -6.244 -14.954 -0.208 1.00 91.12 90 ASP A O 1
ATOM 700 N N . ARG A 1 91 ? -7.476 -14.133 -1.898 1.00 88.69 91 ARG A N 1
ATOM 701 C CA . ARG A 1 91 ? -8.448 -13.421 -1.076 1.00 88.69 91 ARG A CA 1
ATOM 702 C C . ARG A 1 91 ? -9.236 -14.352 -0.158 1.00 88.69 91 ARG A C 1
ATOM 704 O O . ARG A 1 91 ? -9.595 -13.952 0.950 1.00 88.69 91 ARG A O 1
ATOM 711 N N . SER A 1 92 ? -9.540 -15.567 -0.619 1.00 87.62 92 SER A N 1
ATOM 712 C CA . SER A 1 92 ? -10.393 -16.500 0.125 1.00 87.62 92 SER A CA 1
ATOM 713 C C . SER A 1 92 ? -9.629 -17.232 1.228 1.00 87.62 92 SER A C 1
ATOM 715 O O . SER A 1 92 ? -10.079 -17.268 2.373 1.00 87.62 92 SER A O 1
ATOM 717 N N . SER A 1 93 ? -8.449 -17.755 0.898 1.00 88.75 93 SER A N 1
ATOM 718 C CA . SER A 1 93 ? -7.600 -18.520 1.812 1.00 88.75 93 SER A CA 1
ATOM 719 C C . SER A 1 93 ? -6.708 -17.642 2.689 1.00 88.75 93 SER A C 1
ATOM 721 O O . SER A 1 93 ? -6.306 -18.084 3.762 1.00 88.75 93 SER A O 1
ATOM 723 N N . ARG A 1 94 ? -6.410 -16.404 2.263 1.00 88.44 94 ARG A N 1
ATOM 724 C CA . ARG A 1 94 ? -5.471 -15.480 2.932 1.00 88.44 94 ARG A CA 1
ATOM 725 C C . ARG A 1 94 ? -4.081 -16.089 3.123 1.00 88.44 94 ARG A C 1
ATOM 727 O O . ARG A 1 94 ? -3.374 -15.776 4.080 1.00 88.44 94 ARG A O 1
ATOM 734 N N . MET A 1 95 ? -3.694 -16.957 2.197 1.00 90.19 95 MET A N 1
ATOM 735 C CA . MET A 1 95 ? -2.379 -17.579 2.153 1.00 90.19 95 MET A CA 1
ATOM 736 C C . MET A 1 95 ? -1.540 -16.900 1.075 1.00 90.19 95 MET A C 1
ATOM 738 O O . MET A 1 95 ? -2.041 -16.619 -0.012 1.00 90.19 95 MET A O 1
ATOM 742 N N . CYS A 1 96 ? -0.271 -16.635 1.388 1.00 92.75 96 CYS A N 1
ATOM 743 C CA . CYS A 1 96 ? 0.683 -16.134 0.404 1.00 92.75 96 CYS A CA 1
ATOM 744 C C . CYS A 1 96 ? 1.057 -17.258 -0.568 1.00 92.75 96 CYS A C 1
ATOM 746 O O . CYS A 1 96 ? 1.374 -18.363 -0.124 1.00 92.75 96 CYS A O 1
ATOM 748 N N . PHE A 1 97 ? 1.073 -16.956 -1.862 1.00 91.56 97 PHE A N 1
ATOM 749 C CA . PHE A 1 97 ? 1.649 -17.815 -2.894 1.00 91.56 97 PHE A CA 1
ATOM 750 C C . PHE A 1 97 ? 3.143 -17.553 -3.044 1.00 91.56 97 PHE A C 1
ATOM 752 O O . PHE A 1 97 ? 3.947 -18.477 -3.011 1.00 91.56 97 PHE A O 1
ATOM 759 N N . GLU A 1 98 ? 3.495 -16.275 -3.147 1.00 92.38 98 GLU A N 1
ATOM 760 C CA . GLU A 1 98 ? 4.848 -15.790 -3.389 1.00 92.38 98 GLU A CA 1
ATOM 761 C C . GLU A 1 98 ? 5.143 -14.636 -2.431 1.00 92.38 98 GLU A C 1
ATOM 763 O O . GLU A 1 98 ? 4.264 -13.828 -2.134 1.00 92.38 98 GLU A O 1
ATOM 768 N N . ASN A 1 99 ? 6.386 -14.518 -1.954 1.00 94.25 99 ASN A N 1
ATOM 769 C CA . ASN A 1 99 ? 6.805 -13.456 -1.019 1.00 94.25 99 ASN A CA 1
ATOM 770 C C . ASN A 1 99 ? 7.095 -12.115 -1.719 1.00 94.25 99 ASN A C 1
ATOM 772 O O . ASN A 1 99 ? 7.963 -11.356 -1.295 1.00 94.25 99 ASN A O 1
ATOM 776 N N . TYR A 1 100 ? 6.424 -11.873 -2.837 1.00 94.81 100 TYR A N 1
ATOM 777 C CA . TYR A 1 100 ? 6.487 -10.650 -3.612 1.00 94.81 100 TYR A CA 1
ATOM 778 C C . TYR A 1 100 ? 5.221 -10.539 -4.455 1.00 94.81 100 TYR A C 1
ATOM 780 O O . TYR A 1 100 ? 4.583 -11.540 -4.773 1.00 94.81 100 TYR A O 1
ATOM 788 N N . ILE A 1 101 ? 4.880 -9.317 -4.845 1.00 95.06 101 ILE A N 1
ATOM 789 C CA . ILE A 1 101 ? 3.918 -9.058 -5.915 1.00 95.06 101 ILE A CA 1
ATOM 790 C C . ILE A 1 101 ? 4.673 -8.711 -7.189 1.00 95.06 101 ILE A C 1
ATOM 792 O O . ILE A 1 101 ? 5.756 -8.122 -7.139 1.00 95.06 101 ILE A O 1
ATOM 796 N N . GLN A 1 102 ? 4.093 -9.044 -8.337 1.00 94.00 102 GLN A N 1
ATOM 797 C CA . GLN A 1 102 ? 4.681 -8.702 -9.624 1.00 94.00 102 GLN A CA 1
ATOM 798 C C . GLN A 1 102 ? 3.650 -8.184 -10.618 1.00 94.00 102 GLN A C 1
ATOM 800 O O . GLN A 1 102 ? 2.483 -8.574 -10.604 1.00 94.00 102 GLN A O 1
ATOM 805 N N . PHE A 1 103 ? 4.087 -7.294 -11.500 1.00 93.19 103 PHE A N 1
ATOM 806 C CA . PHE A 1 103 ? 3.264 -6.783 -12.587 1.00 93.19 103 PHE A CA 1
ATOM 807 C C . PHE A 1 103 ? 4.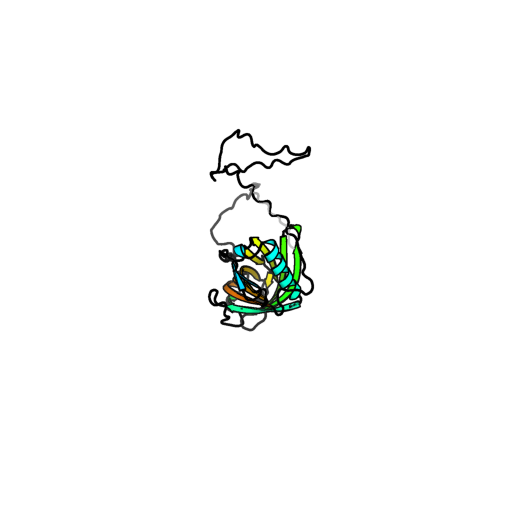117 -6.359 -13.777 1.00 93.19 103 PHE A C 1
ATOM 809 O O . PHE A 1 103 ? 5.303 -6.055 -13.655 1.00 93.19 103 PHE A O 1
ATOM 816 N N . ASN A 1 104 ? 3.497 -6.342 -14.952 1.00 93.38 104 ASN A N 1
ATOM 817 C CA . ASN A 1 104 ? 4.190 -6.048 -16.196 1.00 93.38 104 ASN A CA 1
ATOM 818 C C . ASN A 1 104 ? 4.067 -4.569 -16.560 1.00 93.38 104 ASN A C 1
ATOM 820 O O . ASN A 1 104 ? 2.986 -3.976 -16.526 1.00 93.38 104 ASN A O 1
ATOM 824 N N . ILE A 1 105 ? 5.192 -3.997 -16.970 1.00 93.06 105 ILE A N 1
ATOM 825 C CA . ILE A 1 105 ? 5.294 -2.654 -17.529 1.00 93.06 105 ILE A CA 1
ATOM 826 C C . ILE A 1 105 ? 6.056 -2.707 -18.854 1.00 93.06 105 ILE A C 1
ATOM 828 O O . ILE A 1 105 ? 6.723 -3.686 -19.190 1.00 93.06 105 ILE A O 1
ATOM 832 N N . LYS A 1 106 ? 5.988 -1.626 -19.618 1.00 91.56 106 LYS A N 1
ATOM 833 C CA . LYS A 1 106 ? 6.925 -1.341 -20.702 1.00 91.56 106 LYS A CA 1
ATOM 834 C C . LYS A 1 106 ? 7.728 -0.118 -20.312 1.00 91.56 106 LYS A C 1
ATOM 836 O O . LYS A 1 106 ? 7.138 0.935 -20.106 1.00 91.56 106 LYS A O 1
ATOM 841 N N . ALA A 1 107 ? 9.043 -0.261 -20.199 1.00 88.31 107 ALA A N 1
ATOM 842 C CA . ALA A 1 107 ? 9.966 0.843 -19.973 1.00 88.31 107 ALA A CA 1
ATOM 843 C C . ALA A 1 107 ? 10.507 1.298 -21.337 1.00 88.31 107 ALA A C 1
ATOM 845 O O . ALA A 1 107 ? 11.355 0.636 -21.940 1.00 88.31 107 ALA A O 1
ATOM 846 N N . GLY A 1 108 ? 9.955 2.387 -21.875 1.00 85.06 108 GLY A N 1
ATOM 847 C CA . GLY A 1 108 ? 10.167 2.779 -23.266 1.00 85.06 108 GLY A CA 1
ATOM 848 C C . GLY A 1 108 ? 9.602 1.733 -24.232 1.00 85.06 108 GLY A C 1
ATOM 849 O O . GLY A 1 108 ? 8.392 1.516 -24.298 1.00 85.06 108 GLY A O 1
ATOM 850 N N . VAL A 1 109 ? 10.484 1.070 -24.984 1.00 84.25 109 VAL A N 1
ATOM 851 C CA . VAL A 1 109 ? 10.122 -0.000 -25.935 1.00 84.25 109 VAL A CA 1
ATOM 852 C C . VAL A 1 109 ? 10.282 -1.409 -25.356 1.00 84.25 109 VAL A C 1
ATOM 854 O O . VAL A 1 109 ? 9.813 -2.374 -25.957 1.00 84.25 109 VAL A O 1
ATOM 857 N N . THR A 1 110 ? 10.918 -1.538 -24.190 1.00 87.94 110 THR A N 1
ATOM 858 C CA . THR A 1 110 ? 11.312 -2.832 -23.625 1.00 87.94 110 THR A CA 1
ATOM 859 C C . THR A 1 110 ? 10.275 -3.312 -22.607 1.00 87.94 110 THR A C 1
ATOM 861 O O . THR A 1 110 ? 9.957 -2.567 -21.674 1.00 87.94 110 THR A O 1
ATOM 864 N N . PRO A 1 111 ? 9.736 -4.538 -22.735 1.00 91.25 111 PRO A N 1
ATOM 865 C CA . PRO A 1 111 ? 8.904 -5.124 -21.691 1.00 91.25 111 PRO A CA 1
ATOM 866 C C . PRO A 1 111 ? 9.743 -5.398 -20.438 1.00 91.25 111 PRO A C 1
ATOM 868 O O . PRO A 1 111 ? 10.887 -5.847 -20.522 1.00 91.25 111 PRO A O 1
ATOM 871 N N . ALA A 1 112 ? 9.175 -5.123 -19.272 1.00 91.06 112 ALA A N 1
ATOM 872 C CA . ALA A 1 112 ? 9.810 -5.369 -17.990 1.00 91.06 112 ALA A CA 1
ATOM 873 C C . ALA A 1 112 ? 8.786 -5.855 -16.967 1.00 91.06 112 ALA A C 1
ATOM 875 O O . ALA A 1 112 ? 7.614 -5.474 -17.006 1.00 91.06 112 ALA A O 1
ATOM 876 N N . THR A 1 113 ? 9.251 -6.661 -16.024 1.00 93.25 113 THR A N 1
ATOM 877 C CA . THR A 1 113 ? 8.442 -7.108 -14.890 1.00 93.25 113 THR A CA 1
ATOM 878 C C . THR A 1 113 ? 8.942 -6.401 -13.645 1.00 93.25 113 THR A C 1
ATOM 880 O O . THR A 1 113 ? 10.130 -6.471 -13.326 1.00 93.25 113 THR A O 1
ATOM 883 N N . VAL A 1 114 ? 8.039 -5.689 -12.976 1.00 93.88 114 VAL A N 1
ATOM 884 C CA . VAL A 1 114 ? 8.286 -5.076 -11.673 1.00 93.88 114 VAL A CA 1
ATOM 885 C C . VAL A 1 114 ? 7.940 -6.093 -10.602 1.00 93.88 114 VAL A C 1
ATOM 887 O O . VAL A 1 114 ? 6.883 -6.713 -10.670 1.00 93.88 114 VAL A O 1
ATOM 890 N N . VAL A 1 115 ? 8.822 -6.233 -9.623 1.00 95.00 115 VAL A N 1
ATOM 891 C CA . VAL A 1 115 ? 8.683 -7.090 -8.450 1.00 95.00 115 VAL A CA 1
ATOM 892 C C . VAL A 1 115 ? 8.808 -6.216 -7.207 1.00 95.00 115 VAL A C 1
ATOM 894 O O . VAL A 1 115 ? 9.728 -5.398 -7.129 1.00 95.00 115 VAL A O 1
ATOM 897 N N . ILE A 1 116 ? 7.889 -6.374 -6.256 1.00 95.38 116 ILE A N 1
ATOM 898 C CA . ILE A 1 116 ? 7.900 -5.686 -4.959 1.00 95.38 116 ILE A CA 1
ATOM 899 C C . ILE A 1 116 ? 7.772 -6.741 -3.861 1.00 95.38 116 ILE A C 1
ATOM 901 O O . ILE A 1 116 ? 6.756 -7.427 -3.779 1.00 95.38 116 ILE A O 1
ATOM 905 N N . ASP A 1 117 ? 8.794 -6.870 -3.025 1.00 94.06 117 ASP A N 1
ATOM 906 C CA . ASP A 1 117 ? 8.899 -7.863 -1.944 1.00 94.06 117 ASP A CA 1
ATOM 907 C C . ASP A 1 117 ? 8.623 -7.256 -0.560 1.00 94.06 117 ASP A C 1
ATOM 909 O O . ASP A 1 117 ? 8.103 -7.905 0.349 1.00 94.06 117 ASP A O 1
ATOM 913 N N . SER A 1 118 ? 8.968 -5.984 -0.373 1.00 95.56 118 SER A N 1
ATOM 914 C CA . SER A 1 118 ? 8.815 -5.309 0.911 1.00 95.56 118 SER A CA 1
ATOM 915 C C . SER A 1 118 ? 8.653 -3.801 0.766 1.00 95.56 118 SER A C 1
ATOM 917 O O . SER A 1 118 ? 8.934 -3.207 -0.275 1.00 95.56 118 SER A O 1
ATOM 919 N N . ALA A 1 119 ? 8.193 -3.162 1.836 1.00 95.81 119 ALA A N 1
ATOM 920 C CA . ALA A 1 119 ? 8.137 -1.713 1.959 1.00 95.81 119 ALA A CA 1
ATOM 921 C C . ALA A 1 119 ? 8.630 -1.290 3.342 1.00 95.81 119 ALA A C 1
ATOM 923 O O . ALA A 1 119 ? 8.287 -1.911 4.343 1.00 95.81 119 ALA A O 1
ATOM 924 N N . LYS A 1 120 ? 9.419 -0.224 3.424 1.00 95.62 120 LYS A N 1
ATOM 925 C CA . LYS A 1 120 ? 9.771 0.406 4.700 1.00 95.62 120 LYS A CA 1
ATOM 926 C C . LYS A 1 120 ? 8.753 1.476 5.045 1.00 95.62 120 LYS A C 1
ATOM 928 O O . LYS A 1 120 ? 8.425 2.306 4.199 1.00 95.62 120 LYS A O 1
ATOM 933 N N . LEU A 1 121 ? 8.282 1.472 6.285 1.00 95.19 121 LEU A N 1
ATOM 934 C CA . LEU A 1 121 ? 7.402 2.514 6.792 1.00 95.19 121 LEU A CA 1
ATOM 935 C C . LEU A 1 121 ? 8.236 3.657 7.374 1.00 95.19 121 LEU A C 1
ATOM 937 O O . LEU A 1 121 ? 8.846 3.497 8.423 1.00 95.19 121 LEU A O 1
ATOM 941 N N . LEU A 1 122 ? 8.264 4.804 6.698 1.00 94.06 122 LEU A N 1
ATOM 942 C CA . LEU A 1 122 ? 9.141 5.921 7.072 1.00 94.06 122 LEU A CA 1
ATOM 943 C C . LEU A 1 122 ? 8.464 6.954 7.968 1.00 94.06 122 LEU A C 1
ATOM 945 O O . LEU A 1 122 ? 9.103 7.577 8.809 1.00 94.06 122 LEU A O 1
ATOM 949 N N . SER A 1 123 ? 7.172 7.208 7.762 1.00 92.62 123 SER A N 1
ATOM 950 C CA . SER A 1 123 ? 6.448 8.149 8.614 1.00 92.62 123 SER A CA 1
ATOM 951 C C . SER A 1 123 ? 4.955 7.881 8.619 1.00 92.62 123 SER A C 1
ATOM 953 O O . SER A 1 123 ? 4.393 7.420 7.624 1.00 92.62 123 SER A O 1
ATOM 955 N N . VAL A 1 124 ? 4.324 8.221 9.740 1.00 92.56 124 VAL A N 1
ATOM 956 C CA . VAL A 1 124 ? 2.877 8.169 9.938 1.00 92.56 124 VAL A CA 1
ATOM 957 C C . VAL A 1 124 ? 2.449 9.522 10.490 1.00 92.56 124 VAL A C 1
ATOM 959 O O . VAL A 1 124 ? 2.908 9.935 11.557 1.00 92.56 124 VAL A O 1
ATOM 962 N N . LYS A 1 125 ? 1.601 10.248 9.761 1.00 91.00 125 LYS A N 1
ATOM 963 C CA . LYS A 1 125 ? 1.110 11.569 10.171 1.00 91.00 125 LYS A CA 1
ATOM 964 C C . LYS A 1 125 ? -0.406 11.595 10.180 1.00 91.00 125 LYS A C 1
ATOM 966 O O . LYS A 1 125 ? -1.070 11.163 9.248 1.00 91.00 125 LYS A O 1
ATOM 971 N N . LEU A 1 126 ? -0.955 12.147 11.253 1.00 89.62 126 LEU A N 1
ATOM 972 C CA . LEU A 1 126 ? -2.390 12.289 11.429 1.00 89.62 126 LEU A CA 1
ATOM 973 C C . LEU A 1 126 ? -2.843 13.677 10.964 1.00 89.62 126 LEU A C 1
ATOM 975 O O . LEU A 1 126 ? -2.538 14.673 11.624 1.00 89.62 126 LEU A O 1
ATOM 979 N N . LYS A 1 127 ? -3.626 13.742 9.885 1.00 87.88 127 LYS A N 1
ATOM 980 C CA . LYS A 1 127 ? -4.328 14.960 9.463 1.00 87.88 127 LYS A CA 1
ATOM 981 C C . LYS A 1 127 ? -5.712 14.993 10.099 1.00 87.88 127 LYS A C 1
ATOM 983 O O . LYS A 1 127 ? -6.679 14.439 9.581 1.00 87.88 127 LYS A O 1
ATOM 988 N N . LYS A 1 128 ? -5.790 15.636 11.265 1.00 81.50 128 LYS A N 1
ATOM 989 C CA . LYS A 1 128 ? -6.999 15.673 12.105 1.00 81.50 128 LYS A CA 1
ATOM 990 C C . LYS A 1 128 ? -8.201 16.304 11.398 1.00 81.50 128 LYS A C 1
ATOM 992 O O . LYS A 1 128 ? -9.307 15.788 11.541 1.00 81.50 128 LYS A O 1
ATOM 997 N N . ASP A 1 129 ? -7.974 17.375 10.642 1.00 79.75 129 ASP A N 1
ATOM 998 C CA . ASP A 1 129 ? -9.040 18.146 9.989 1.00 79.75 129 ASP A CA 1
ATOM 999 C C . ASP A 1 129 ? -9.696 17.366 8.842 1.00 79.75 129 ASP A C 1
ATOM 1001 O O . ASP A 1 129 ? -10.913 17.395 8.675 1.00 79.75 129 ASP A O 1
ATOM 1005 N N . GLU A 1 130 ? -8.893 16.603 8.098 1.00 81.62 130 GLU A N 1
ATOM 1006 C CA . GLU A 1 130 ? -9.338 15.815 6.942 1.00 81.62 130 GLU A CA 1
ATOM 1007 C C . GLU A 1 130 ? -9.737 14.378 7.319 1.00 81.62 130 GLU A C 1
ATOM 1009 O O . GLU A 1 130 ? -10.331 13.667 6.512 1.00 81.62 130 GLU A O 1
ATOM 1014 N N . GLN A 1 131 ? -9.452 13.946 8.556 1.00 84.44 131 GLN A N 1
ATOM 1015 C CA . GLN A 1 131 ? -9.631 12.566 9.031 1.00 84.44 131 GLN A CA 1
ATOM 1016 C C . GLN A 1 131 ? -8.831 11.540 8.207 1.00 84.44 131 GLN A C 1
ATOM 1018 O O . GLN A 1 131 ? -9.251 10.391 8.050 1.00 84.44 131 GLN A O 1
ATOM 1023 N N . ILE A 1 132 ? -7.663 11.949 7.712 1.00 89.25 132 ILE A N 1
ATOM 1024 C CA . ILE A 1 132 ? -6.757 11.137 6.891 1.00 89.25 132 ILE A CA 1
ATOM 1025 C C . ILE A 1 132 ? -5.523 10.779 7.715 1.00 89.25 132 ILE A C 1
ATOM 1027 O O . ILE A 1 132 ? -5.033 11.585 8.514 1.00 89.25 132 ILE A O 1
ATOM 1031 N N . ILE A 1 133 ? -5.024 9.560 7.532 1.00 91.94 133 ILE A N 1
ATOM 1032 C CA . ILE A 1 133 ? -3.712 9.160 8.045 1.00 91.94 133 ILE A CA 1
ATOM 1033 C C . ILE A 1 133 ? -2.773 9.098 6.844 1.00 91.94 133 ILE A C 1
ATOM 1035 O O . ILE A 1 133 ? -2.960 8.264 5.964 1.00 91.94 133 ILE A O 1
ATOM 1039 N N . ASP A 1 134 ? -1.787 9.988 6.800 1.00 93.75 134 ASP A N 1
ATOM 1040 C CA . ASP A 1 134 ? -0.724 9.925 5.804 1.00 93.75 134 ASP A CA 1
ATOM 1041 C C . ASP A 1 134 ? 0.297 8.875 6.247 1.00 93.75 134 ASP A C 1
ATOM 1043 O O . ASP A 1 134 ? 0.848 8.948 7.350 1.00 93.75 134 ASP A O 1
ATOM 1047 N N . VAL A 1 135 ? 0.565 7.914 5.376 1.00 95.00 135 VAL A N 1
ATOM 1048 C CA . VAL A 1 135 ? 1.492 6.808 5.595 1.00 95.00 135 VAL A CA 1
ATOM 1049 C C . VAL A 1 135 ? 2.525 6.827 4.476 1.00 95.00 135 VAL A C 1
ATOM 1051 O O . VAL A 1 135 ? 2.185 6.708 3.299 1.00 95.00 135 VAL A O 1
ATOM 1054 N N . VAL A 1 136 ? 3.796 7.005 4.830 1.00 96.06 136 VAL A N 1
ATOM 1055 C CA . VAL A 1 136 ? 4.885 7.100 3.850 1.00 96.06 136 VAL A CA 1
ATOM 1056 C C . VAL A 1 136 ? 5.597 5.760 3.724 1.00 96.06 136 VAL A C 1
ATOM 1058 O O . VAL A 1 136 ? 6.215 5.302 4.688 1.00 96.06 136 VAL A O 1
ATOM 1061 N N . PHE A 1 137 ? 5.554 5.168 2.531 1.00 95.38 137 PHE A N 1
ATOM 1062 C CA . PHE A 1 137 ? 6.241 3.921 2.205 1.00 95.38 137 PHE A CA 1
ATOM 1063 C C . PHE A 1 137 ? 7.439 4.155 1.285 1.00 95.38 137 PHE A C 1
ATOM 1065 O O . PHE A 1 137 ? 7.359 4.877 0.291 1.00 95.38 137 PHE A O 1
ATOM 1072 N N . ASP A 1 138 ? 8.543 3.479 1.582 1.00 95.25 138 ASP A N 1
ATOM 1073 C CA . ASP A 1 138 ? 9.655 3.268 0.658 1.00 95.25 138 ASP A CA 1
ATOM 1074 C C . ASP A 1 138 ? 9.622 1.818 0.171 1.00 95.25 138 ASP A C 1
ATOM 1076 O O . ASP A 1 138 ? 9.978 0.888 0.900 1.00 95.25 138 ASP A O 1
ATOM 1080 N N . TYR A 1 139 ? 9.119 1.621 -1.047 1.00 94.69 139 TYR A N 1
ATOM 1081 C CA . TYR A 1 139 ? 8.983 0.300 -1.648 1.00 94.69 139 TYR A CA 1
ATOM 1082 C C . TYR A 1 139 ? 10.345 -0.242 -2.086 1.00 94.69 139 TYR A C 1
ATOM 1084 O O . TYR A 1 139 ? 11.073 0.378 -2.867 1.00 94.69 139 TYR A O 1
ATOM 1092 N N . ASN A 1 140 ? 10.662 -1.456 -1.642 1.00 94.06 140 ASN A N 1
ATOM 1093 C CA . ASN A 1 140 ? 11.725 -2.241 -2.238 1.00 94.06 140 ASN A CA 1
ATOM 1094 C C . ASN A 1 140 ? 11.206 -2.826 -3.553 1.00 94.06 140 ASN A C 1
ATOM 1096 O O . ASN A 1 140 ? 10.517 -3.840 -3.574 1.00 94.06 140 ASN A O 1
ATOM 1100 N N . MET A 1 141 ? 11.464 -2.119 -4.650 1.00 92.44 141 MET A N 1
ATOM 1101 C CA . MET A 1 141 ? 11.026 -2.536 -5.976 1.00 92.44 141 MET A CA 1
ATOM 1102 C C . MET A 1 141 ? 12.213 -2.836 -6.884 1.00 92.44 141 MET A C 1
ATOM 1104 O O . MET A 1 141 ? 13.245 -2.165 -6.841 1.00 92.44 141 MET A O 1
ATOM 1108 N N . HIS A 1 142 ? 12.033 -3.815 -7.758 1.00 92.12 142 HIS A N 1
ATOM 1109 C CA . HIS A 1 142 ? 13.004 -4.208 -8.767 1.00 92.12 142 HIS A CA 1
ATOM 1110 C C . HIS A 1 142 ? 12.296 -4.353 -10.108 1.00 92.12 142 HIS A C 1
ATOM 1112 O O . HIS A 1 142 ? 11.208 -4.909 -10.166 1.00 92.12 142 HIS A O 1
ATOM 1118 N N . TYR A 1 143 ? 12.902 -3.886 -11.194 1.00 90.50 143 TYR A N 1
ATOM 1119 C CA . TYR A 1 143 ? 12.453 -4.190 -12.551 1.00 90.50 143 TYR A CA 1
ATOM 1120 C C . TYR A 1 143 ? 13.614 -4.834 -13.309 1.00 90.50 143 TYR A C 1
ATOM 1122 O O . TYR A 1 143 ? 14.720 -4.298 -13.318 1.00 90.50 143 TYR A O 1
ATOM 1130 N N . ASN A 1 144 ? 13.403 -6.016 -13.892 1.00 86.00 144 ASN A N 1
ATOM 1131 C CA . ASN A 1 144 ? 14.459 -6.783 -14.577 1.00 86.00 144 ASN A CA 1
ATOM 1132 C C . ASN A 1 144 ? 15.766 -6.914 -13.750 1.00 86.00 144 ASN A C 1
ATOM 1134 O O . ASN A 1 144 ? 16.861 -6.736 -14.280 1.00 86.00 144 ASN A O 1
ATOM 1138 N N . ALA A 1 145 ? 15.643 -7.184 -12.442 1.00 82.88 145 ALA A N 1
ATOM 1139 C CA . ALA A 1 145 ? 16.737 -7.256 -11.457 1.00 82.88 145 ALA A CA 1
ATOM 1140 C C . ALA A 1 145 ? 17.490 -5.938 -11.155 1.00 82.88 145 ALA A C 1
ATOM 1142 O O . ALA A 1 145 ? 18.440 -5.937 -10.373 1.00 82.88 145 ALA A O 1
ATOM 1143 N N . VAL A 1 146 ? 17.047 -4.799 -11.694 1.00 89.19 146 VAL A N 1
ATOM 1144 C CA . VAL A 1 146 ? 17.584 -3.466 -11.383 1.00 89.19 146 VAL A CA 1
ATOM 1145 C C . VAL A 1 146 ? 16.639 -2.741 -10.428 1.00 89.19 146 VAL A C 1
ATOM 1147 O O . VAL A 1 146 ? 15.425 -2.740 -10.621 1.00 89.19 146 VAL A O 1
ATOM 1150 N N . ARG A 1 147 ? 17.177 -2.094 -9.389 1.00 90.81 147 ARG A N 1
ATOM 1151 C CA . ARG A 1 147 ? 16.382 -1.214 -8.520 1.00 90.81 147 ARG A CA 1
ATOM 1152 C C . ARG A 1 147 ? 16.216 0.156 -9.198 1.00 90.81 147 ARG A C 1
ATOM 1154 O O . ARG A 1 147 ? 17.230 0.808 -9.455 1.00 90.81 147 ARG A O 1
ATOM 1161 N N . PRO A 1 148 ? 14.989 0.615 -9.498 1.00 91.56 148 PRO A N 1
ATOM 1162 C CA . PRO A 1 148 ? 14.769 1.960 -10.009 1.00 91.56 148 PRO A CA 1
ATOM 1163 C C . PRO A 1 148 ? 15.012 2.992 -8.901 1.00 91.56 148 PRO A C 1
ATOM 1165 O O . PRO A 1 148 ? 14.849 2.713 -7.712 1.00 91.56 148 PRO A O 1
ATOM 1168 N N . SER A 1 149 ? 15.390 4.208 -9.293 1.00 91.44 149 SER A N 1
ATOM 1169 C CA . SER A 1 149 ? 15.480 5.327 -8.352 1.00 91.44 149 SER A CA 1
ATOM 1170 C C . SER A 1 149 ? 14.092 5.939 -8.185 1.00 91.44 149 SER A C 1
ATOM 1172 O O . SER A 1 149 ? 13.582 6.579 -9.104 1.00 91.44 149 SER A O 1
ATOM 1174 N N . CYS A 1 150 ? 13.475 5.699 -7.032 1.00 92.69 150 CYS A N 1
ATOM 1175 C CA . CYS A 1 150 ? 12.126 6.149 -6.709 1.00 92.69 150 CYS A CA 1
ATOM 1176 C C . CYS A 1 150 ? 12.120 7.100 -5.521 1.00 92.69 150 CYS A C 1
ATOM 1178 O O . CYS A 1 150 ? 12.903 6.945 -4.583 1.00 92.69 150 CYS A O 1
ATOM 1180 N N . LEU A 1 151 ? 11.205 8.064 -5.564 1.00 94.56 151 LEU A N 1
ATOM 1181 C CA . LEU A 1 151 ? 10.806 8.820 -4.387 1.00 94.56 151 LEU A CA 1
ATOM 1182 C C . LEU A 1 151 ? 9.898 7.964 -3.500 1.00 94.56 151 LEU A C 1
ATOM 1184 O O . LEU A 1 151 ? 9.306 6.980 -3.942 1.00 94.56 151 LEU A O 1
ATOM 1188 N N . THR A 1 152 ? 9.785 8.362 -2.240 1.00 94.69 152 THR A N 1
ATOM 1189 C CA . THR A 1 152 ? 8.906 7.713 -1.268 1.00 94.69 152 THR A CA 1
ATOM 1190 C C . THR A 1 152 ? 7.443 7.959 -1.620 1.00 94.69 152 THR A C 1
ATOM 1192 O O . THR A 1 152 ? 7.058 9.089 -1.927 1.00 94.69 152 THR A O 1
ATOM 1195 N N . SER A 1 153 ? 6.626 6.920 -1.514 1.00 94.44 153 SER A N 1
ATOM 1196 C CA . SER A 1 153 ? 5.187 6.968 -1.752 1.00 94.44 153 SER A CA 1
ATOM 1197 C C . SER A 1 153 ? 4.469 7.537 -0.532 1.00 94.44 153 SER A C 1
ATOM 1199 O O . SER A 1 153 ? 4.688 7.074 0.587 1.00 94.44 153 SER A O 1
ATOM 1201 N N . THR A 1 154 ? 3.616 8.543 -0.728 1.00 94.94 154 THR A N 1
ATOM 1202 C CA . THR A 1 154 ? 2.835 9.162 0.354 1.00 94.94 154 THR A CA 1
ATOM 1203 C C . THR A 1 154 ? 1.384 8.749 0.201 1.00 94.94 154 THR A C 1
ATOM 1205 O O . THR A 1 154 ? 0.657 9.290 -0.624 1.00 94.94 154 THR A O 1
ATOM 1208 N N . ASN A 1 155 ? 0.963 7.776 1.002 1.00 94.44 155 ASN A N 1
ATOM 1209 C CA . ASN A 1 155 ? -0.359 7.184 0.898 1.00 94.44 155 ASN A CA 1
ATOM 1210 C C . ASN A 1 155 ? -1.307 7.837 1.898 1.00 94.44 155 ASN A C 1
ATOM 1212 O O . ASN A 1 155 ? -1.022 7.892 3.092 1.00 94.44 155 ASN A O 1
ATOM 1216 N N . ALA A 1 156 ? -2.461 8.278 1.425 1.00 93.94 156 ALA A N 1
ATOM 1217 C CA . ALA A 1 156 ? -3.558 8.746 2.244 1.00 93.94 156 ALA A CA 1
ATOM 1218 C C . ALA A 1 156 ? -4.480 7.567 2.587 1.00 93.94 156 ALA A C 1
ATOM 1220 O O . ALA A 1 156 ? -5.082 6.944 1.711 1.00 93.94 156 ALA A O 1
ATOM 1221 N N . LEU A 1 157 ? -4.590 7.246 3.877 1.00 93.69 157 LEU A N 1
ATOM 1222 C CA . LEU A 1 157 ? -5.521 6.249 4.396 1.00 93.69 157 LEU A CA 1
ATOM 1223 C C . LEU A 1 157 ? -6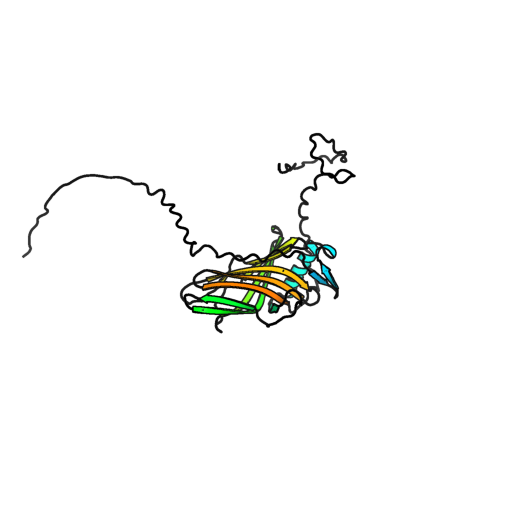.851 6.910 4.764 1.00 93.69 157 LEU A C 1
ATOM 1225 O O . LEU A 1 157 ? -6.932 7.753 5.663 1.00 93.69 157 LEU A O 1
ATOM 1229 N N . PHE A 1 158 ? -7.910 6.444 4.116 1.00 90.69 158 PHE A N 1
ATOM 1230 C CA . PHE A 1 158 ? -9.287 6.862 4.299 1.00 90.69 158 PHE A CA 1
ATOM 1231 C C . PHE A 1 158 ? -10.111 5.734 4.908 1.00 90.69 158 PHE A C 1
ATOM 1233 O O . PHE A 1 158 ? -10.383 4.719 4.268 1.00 90.69 158 PHE A O 1
ATOM 1240 N N . VAL A 1 159 ? -10.614 5.953 6.118 1.00 88.75 159 VAL A N 1
ATOM 1241 C CA . VAL A 1 159 ? -11.658 5.108 6.709 1.00 88.75 159 VAL A CA 1
ATOM 1242 C C . VAL A 1 159 ? -12.981 5.846 6.530 1.00 88.75 159 VAL A C 1
ATOM 1244 O O . VAL A 1 159 ? -13.311 6.700 7.353 1.00 88.75 159 VAL A O 1
ATOM 1247 N N . LYS A 1 160 ? -13.728 5.578 5.447 1.00 84.88 160 LYS A N 1
ATOM 1248 C CA . LYS A 1 160 ? -15.031 6.243 5.206 1.00 84.88 160 LYS A CA 1
ATOM 1249 C C . LYS A 1 160 ? -16.137 5.638 6.070 1.00 84.88 160 LYS A C 1
ATOM 1251 O O . LYS A 1 160 ? -17.016 6.350 6.543 1.00 84.88 160 LYS A O 1
ATOM 1256 N N . SER A 1 161 ? -16.081 4.330 6.287 1.00 83.25 161 SER A N 1
ATOM 1257 C CA . SER A 1 161 ? -16.986 3.570 7.150 1.00 83.25 161 SER A CA 1
ATOM 1258 C C . SER A 1 161 ? -16.251 2.347 7.705 1.00 83.25 161 SER A C 1
ATOM 1260 O O . SER A 1 161 ? -15.113 2.085 7.323 1.00 83.25 161 SER A O 1
ATOM 1262 N N . ALA A 1 162 ? -16.888 1.584 8.598 1.00 83.19 162 ALA A N 1
ATOM 1263 C CA . ALA A 1 162 ? -16.313 0.327 9.085 1.00 83.19 162 ALA A CA 1
ATOM 1264 C C . ALA A 1 162 ? -16.099 -0.708 7.958 1.00 83.19 162 ALA A C 1
ATOM 1266 O O . ALA A 1 162 ? -15.219 -1.551 8.069 1.00 83.19 162 ALA A O 1
ATOM 1267 N N . ASP A 1 163 ? -16.867 -0.618 6.865 1.00 85.06 163 ASP A N 1
ATOM 1268 C CA . ASP A 1 163 ? -16.808 -1.547 5.727 1.00 85.06 163 ASP A CA 1
ATOM 1269 C C . ASP A 1 163 ? -15.967 -1.029 4.551 1.00 85.06 163 ASP A C 1
ATOM 1271 O O . ASP A 1 163 ? -15.741 -1.762 3.588 1.00 85.06 163 ASP A O 1
ATOM 1275 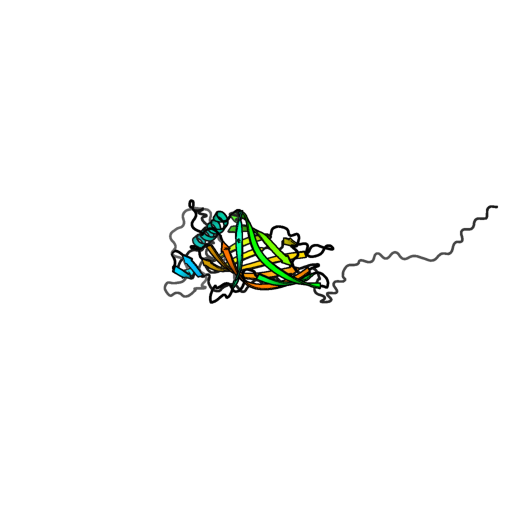N N . TYR A 1 164 ? -15.508 0.225 4.607 1.00 87.50 164 TYR A N 1
ATOM 1276 C CA . TYR A 1 164 ? -14.771 0.849 3.516 1.00 87.50 164 TYR A CA 1
ATOM 1277 C C . TYR A 1 164 ? -13.519 1.555 4.025 1.00 87.50 164 TYR A C 1
ATOM 1279 O O . TYR A 1 164 ? -13.578 2.672 4.562 1.00 87.50 164 TYR A O 1
ATOM 1287 N N . VAL A 1 165 ? -12.385 0.897 3.791 1.00 91.38 165 VAL A N 1
ATOM 1288 C CA . VAL A 1 165 ? -11.047 1.407 4.068 1.00 91.38 165 VAL A CA 1
ATOM 1289 C C . VAL A 1 165 ? -10.245 1.415 2.772 1.00 91.38 165 VAL A C 1
ATOM 1291 O O . VAL A 1 165 ? -10.091 0.388 2.111 1.00 91.38 165 VAL A O 1
ATOM 1294 N N . LEU A 1 166 ? -9.737 2.589 2.412 1.00 92.62 166 LEU A N 1
ATOM 1295 C CA . LEU A 1 166 ? -8.950 2.810 1.207 1.00 92.62 166 LEU A CA 1
ATOM 1296 C C . LEU A 1 166 ? -7.617 3.433 1.590 1.00 92.62 166 LEU A C 1
ATOM 1298 O O . LEU A 1 166 ? -7.582 4.337 2.414 1.00 92.62 166 LEU A O 1
ATOM 1302 N N . LEU A 1 167 ? -6.542 2.984 0.969 1.00 93.81 167 LEU A N 1
ATOM 1303 C CA . LEU A 1 167 ? -5.221 3.577 1.085 1.00 93.81 167 LEU A CA 1
ATOM 1304 C C . LEU A 1 167 ? -4.751 3.897 -0.332 1.00 93.81 167 LEU A C 1
ATOM 1306 O O . LEU A 1 167 ? -4.666 2.992 -1.156 1.00 93.81 167 LEU A O 1
ATOM 1310 N N . GLU A 1 168 ? -4.504 5.164 -0.640 1.00 93.56 168 GLU A N 1
ATOM 1311 C CA . GLU A 1 168 ? -4.159 5.590 -2.000 1.00 93.56 168 GLU A CA 1
ATOM 1312 C C . GLU A 1 168 ? -3.004 6.585 -2.033 1.00 93.56 168 GLU A C 1
ATOM 1314 O O . GLU A 1 168 ? -2.889 7.440 -1.162 1.00 93.56 168 GLU A O 1
ATOM 1319 N N . ASP A 1 169 ? -2.177 6.494 -3.068 1.00 92.88 169 ASP A N 1
ATOM 1320 C CA . ASP A 1 169 ? -1.189 7.499 -3.441 1.00 92.88 169 ASP A CA 1
ATOM 1321 C C . ASP A 1 169 ? -1.510 7.999 -4.853 1.00 92.88 169 ASP A C 1
ATOM 1323 O O . ASP A 1 169 ? -1.606 7.226 -5.816 1.00 92.88 169 ASP A O 1
ATOM 1327 N N . THR A 1 170 ? -1.675 9.315 -4.967 1.00 84.75 170 THR A N 1
ATOM 1328 C CA . THR A 1 170 ? -1.992 10.006 -6.220 1.00 84.75 170 THR A CA 1
ATOM 1329 C C . THR A 1 170 ? -0.853 9.971 -7.235 1.00 84.75 170 THR A C 1
ATOM 1331 O O . THR A 1 170 ? -1.100 10.185 -8.423 1.00 84.75 170 THR A O 1
ATOM 1334 N N . GLY A 1 171 ? 0.377 9.693 -6.800 1.00 89.25 171 GLY A N 1
ATOM 1335 C CA . GLY A 1 171 ? 1.515 9.594 -7.696 1.00 89.25 171 GLY A CA 1
ATOM 1336 C C . GLY A 1 171 ? 2.840 9.920 -7.019 1.00 89.25 171 GLY A C 1
ATOM 1337 O O . GLY A 1 171 ? 3.024 11.032 -6.529 1.00 89.25 171 GLY A O 1
ATOM 1338 N N . TYR A 1 172 ? 3.802 9.004 -7.100 1.00 93.38 172 TYR A N 1
ATOM 1339 C CA . TYR A 1 172 ? 5.205 9.256 -6.777 1.00 93.38 172 TYR A CA 1
ATOM 1340 C C . TYR A 1 172 ? 6.101 8.979 -7.985 1.00 93.38 172 TYR A C 1
ATOM 1342 O O . TYR A 1 172 ? 5.752 8.234 -8.903 1.00 93.38 172 TYR A O 1
ATOM 1350 N N . ILE A 1 173 ? 7.258 9.634 -8.014 1.00 93.31 173 ILE A N 1
ATOM 1351 C CA . ILE A 1 173 ? 8.152 9.616 -9.172 1.00 93.31 173 ILE A CA 1
ATOM 1352 C C . ILE A 1 173 ? 9.138 8.453 -9.068 1.00 93.31 173 ILE A C 1
ATOM 1354 O O . ILE A 1 173 ? 9.793 8.275 -8.042 1.00 93.31 173 ILE A O 1
ATOM 1358 N N . CYS A 1 174 ? 9.292 7.719 -10.168 1.00 92.62 174 CYS A N 1
ATOM 1359 C CA . CYS A 1 174 ? 10.247 6.634 -10.336 1.00 92.62 174 CYS A CA 1
ATOM 1360 C C . CYS A 1 174 ? 10.983 6.707 -11.673 1.00 92.62 174 CYS A C 1
ATOM 1362 O O . CYS A 1 174 ? 10.391 6.840 -12.747 1.00 92.62 174 CYS A O 1
ATOM 1364 N N . LYS A 1 175 ? 12.300 6.527 -11.613 1.00 91.75 175 LYS A N 1
ATOM 1365 C CA . LYS A 1 175 ? 13.190 6.451 -12.772 1.00 91.75 175 LYS A CA 1
ATOM 1366 C C . LYS A 1 175 ? 13.391 5.000 -13.190 1.00 91.75 175 LYS A C 1
ATOM 1368 O O . LYS A 1 175 ? 14.299 4.323 -12.707 1.00 91.75 175 LYS A O 1
ATOM 1373 N N . PHE A 1 176 ? 12.536 4.535 -14.100 1.00 87.62 176 PHE A N 1
ATOM 1374 C CA . PHE A 1 176 ? 12.699 3.247 -14.790 1.00 87.62 176 PHE A CA 1
ATOM 1375 C C . PHE A 1 176 ? 13.626 3.333 -16.005 1.00 87.62 176 PHE A C 1
ATOM 1377 O O . PHE A 1 176 ? 14.174 2.329 -16.438 1.00 87.62 176 PHE A O 1
ATOM 1384 N N . THR A 1 177 ? 13.788 4.524 -16.582 1.00 83.31 177 THR A N 1
ATOM 1385 C CA . THR A 1 177 ? 14.682 4.768 -17.719 1.00 83.31 177 THR A CA 1
ATOM 1386 C C . THR A 1 177 ? 15.610 5.929 -17.389 1.00 83.31 177 THR A C 1
ATOM 1388 O O . THR A 1 177 ? 15.318 6.729 -16.503 1.00 83.31 177 THR A O 1
ATOM 1391 N N . THR A 1 178 ? 16.729 6.043 -18.101 1.00 80.56 178 THR A N 1
ATOM 1392 C CA . THR A 1 178 ? 17.656 7.176 -17.947 1.00 80.56 178 THR A CA 1
ATOM 1393 C C . THR A 1 178 ? 17.143 8.457 -18.601 1.00 80.56 178 THR A C 1
ATOM 1395 O O . THR A 1 178 ? 17.667 9.532 -18.328 1.00 80.56 178 THR A O 1
ATOM 1398 N N . THR A 1 179 ? 16.146 8.350 -19.483 1.00 79.50 179 THR A N 1
ATOM 1399 C CA . THR A 1 179 ? 15.711 9.444 -20.356 1.00 79.50 179 THR A CA 1
ATOM 1400 C C . THR A 1 179 ? 14.673 10.343 -19.698 1.00 79.50 179 THR A C 1
ATOM 1402 O O . THR A 1 179 ? 14.696 11.549 -19.922 1.00 79.50 179 THR A O 1
ATOM 1405 N N . ALA A 1 180 ? 13.759 9.772 -18.911 1.00 84.81 180 ALA A N 1
ATOM 1406 C CA . ALA A 1 180 ? 12.705 10.534 -18.256 1.00 84.81 180 ALA A CA 1
ATOM 1407 C C . ALA A 1 180 ? 12.062 9.773 -17.085 1.00 84.81 180 ALA A C 1
ATOM 1409 O O . ALA A 1 180 ? 12.142 8.543 -16.967 1.00 84.81 180 ALA A O 1
ATOM 1410 N N . ASP A 1 181 ? 11.385 10.554 -16.253 1.00 91.75 181 ASP A N 1
ATOM 1411 C CA . ASP A 1 181 ? 10.732 10.138 -15.021 1.00 91.75 181 ASP A CA 1
ATOM 1412 C C . ASP A 1 181 ? 9.336 9.575 -15.311 1.00 91.75 181 ASP A C 1
ATOM 1414 O O . ASP A 1 181 ? 8.594 10.111 -16.132 1.00 91.75 181 ASP A O 1
ATOM 1418 N N . SER A 1 182 ? 8.974 8.479 -14.645 1.00 92.06 182 SER A N 1
ATOM 1419 C CA . SER A 1 182 ? 7.631 7.889 -14.704 1.00 92.06 182 SER A CA 1
ATOM 1420 C C . SER A 1 182 ? 6.918 8.094 -13.375 1.00 92.06 182 SER A C 1
ATOM 1422 O O . SER A 1 182 ? 7.550 8.138 -12.322 1.00 92.06 182 SER A O 1
ATOM 1424 N N . MET A 1 183 ? 5.598 8.197 -13.414 1.00 93.44 183 MET A N 1
ATOM 1425 C CA . MET A 1 183 ? 4.762 8.338 -12.230 1.00 93.44 183 MET A CA 1
ATOM 1426 C C . MET A 1 183 ? 4.135 6.990 -11.887 1.00 93.44 183 MET A C 1
ATOM 1428 O O . MET A 1 183 ? 3.523 6.356 -12.748 1.00 93.44 183 MET A O 1
ATOM 1432 N N . ILE A 1 184 ? 4.277 6.557 -10.637 1.00 93.12 184 ILE A N 1
ATOM 1433 C CA . ILE A 1 184 ? 3.598 5.382 -10.094 1.00 93.12 184 ILE A CA 1
ATOM 1434 C C . ILE A 1 184 ? 2.495 5.854 -9.174 1.00 93.12 184 ILE A C 1
ATOM 1436 O O . ILE A 1 184 ? 2.722 6.668 -8.289 1.00 93.12 184 ILE A O 1
ATOM 1440 N N . SER A 1 185 ? 1.311 5.305 -9.364 1.00 93.50 185 SER A N 1
ATOM 1441 C CA . SER A 1 185 ? 0.140 5.589 -8.553 1.00 93.50 185 SER A CA 1
ATOM 1442 C C . SER A 1 185 ? -0.440 4.287 -8.022 1.00 93.50 185 SER A C 1
ATOM 1444 O O . SER A 1 185 ? -0.422 3.261 -8.714 1.00 93.50 185 SER A O 1
ATOM 1446 N N . THR A 1 186 ? -0.890 4.304 -6.772 1.00 92.69 186 THR A N 1
ATOM 1447 C CA . THR A 1 186 ? -1.250 3.088 -6.039 1.00 92.69 186 THR A CA 1
ATOM 1448 C C . THR A 1 186 ? -2.569 3.265 -5.332 1.00 92.69 186 THR A C 1
ATOM 1450 O O . THR A 1 186 ? -2.817 4.289 -4.708 1.00 92.69 186 THR A O 1
ATOM 1453 N N . VAL A 1 187 ? -3.421 2.250 -5.405 1.00 93.88 187 VAL A N 1
ATOM 1454 C CA . VAL A 1 187 ? -4.651 2.201 -4.618 1.00 93.88 187 VAL A CA 1
ATOM 1455 C C . VAL A 1 187 ? -4.797 0.813 -4.018 1.00 93.88 187 VAL A C 1
ATOM 1457 O O . VAL A 1 187 ? -4.700 -0.196 -4.717 1.00 93.88 187 VAL A O 1
ATOM 1460 N N . PHE A 1 188 ? -5.080 0.774 -2.724 1.00 93.75 188 PHE A N 1
ATOM 1461 C CA . PHE A 1 188 ? -5.292 -0.428 -1.940 1.00 93.75 188 PHE A CA 1
ATOM 1462 C C . PHE A 1 188 ? -6.674 -0.364 -1.291 1.00 93.75 188 PHE A C 1
ATOM 1464 O O . PHE A 1 188 ? -6.948 0.499 -0.456 1.00 93.75 188 PHE A O 1
ATOM 1471 N N . SER A 1 189 ? -7.552 -1.290 -1.666 1.00 93.69 189 SER A N 1
ATOM 1472 C CA . SER A 1 189 ? -8.836 -1.490 -0.993 1.00 93.69 189 SER A CA 1
ATOM 1473 C C . SER A 1 189 ? -8.668 -2.569 0.064 1.00 93.69 189 SER A C 1
ATOM 1475 O O . SER A 1 189 ? -8.569 -3.752 -0.273 1.00 93.69 189 SER A O 1
ATOM 1477 N N . ILE A 1 190 ? -8.641 -2.154 1.327 1.00 94.06 190 ILE A N 1
ATOM 1478 C CA . ILE A 1 190 ? -8.427 -3.035 2.476 1.00 94.06 190 ILE A CA 1
ATOM 1479 C C . ILE A 1 190 ? -9.746 -3.725 2.826 1.00 94.06 190 ILE A C 1
ATOM 1481 O O . ILE A 1 190 ? -10.741 -3.058 3.099 1.00 94.06 190 ILE A O 1
ATOM 1485 N N . ASP A 1 191 ? -9.748 -5.055 2.852 1.00 93.31 191 ASP A N 1
ATOM 1486 C CA . ASP A 1 191 ? -10.878 -5.889 3.288 1.00 93.31 191 ASP A CA 1
ATOM 1487 C C . ASP A 1 191 ? -10.533 -6.874 4.396 1.00 93.31 191 ASP A C 1
ATOM 1489 O O . ASP A 1 191 ? -11.436 -7.504 4.948 1.00 93.31 191 ASP A O 1
ATOM 1493 N N . TYR A 1 192 ? -9.261 -7.002 4.752 1.00 93.50 192 TYR A N 1
ATOM 1494 C CA . TYR A 1 192 ? -8.832 -7.858 5.840 1.00 93.50 192 TYR A CA 1
ATOM 1495 C C . TYR A 1 192 ? -7.845 -7.127 6.739 1.00 93.50 192 TYR A C 1
ATOM 1497 O O . TYR A 1 192 ? -6.870 -6.551 6.264 1.00 93.50 192 TYR A O 1
ATOM 1505 N N . VAL A 1 193 ? -8.089 -7.155 8.046 1.00 93.44 193 VAL A N 1
ATOM 1506 C CA . VAL A 1 193 ? -7.188 -6.579 9.045 1.00 93.44 193 VAL A CA 1
ATOM 1507 C C . VAL A 1 193 ? -7.066 -7.545 10.213 1.00 93.44 193 VAL A C 1
ATOM 1509 O O . VAL A 1 193 ? -8.016 -7.779 10.951 1.00 93.44 193 VAL A O 1
ATOM 1512 N N . ASP A 1 194 ? -5.881 -8.089 10.408 1.00 92.62 194 ASP A N 1
ATOM 1513 C CA . ASP A 1 194 ? -5.520 -8.899 11.556 1.00 92.62 194 ASP A CA 1
ATOM 1514 C C . ASP A 1 194 ? -4.721 -8.051 12.542 1.00 92.62 194 ASP A C 1
ATOM 1516 O O . ASP A 1 194 ? -3.558 -7.711 12.305 1.00 92.62 194 ASP A O 1
ATOM 1520 N N . LEU A 1 195 ? -5.367 -7.666 13.640 1.00 90.50 195 LEU A N 1
ATOM 1521 C CA . LEU A 1 195 ? -4.756 -6.818 14.660 1.00 90.50 195 LEU A CA 1
ATOM 1522 C C . LEU A 1 195 ? -3.832 -7.607 15.593 1.00 90.50 195 LEU A C 1
ATOM 1524 O O . LEU A 1 195 ? -2.940 -7.007 16.194 1.00 90.50 195 LEU A O 1
ATOM 1528 N N . ASP A 1 196 ? -4.032 -8.924 15.702 1.00 88.19 196 ASP A N 1
ATOM 1529 C CA . ASP A 1 196 ? -3.262 -9.797 16.588 1.00 88.19 196 ASP A CA 1
ATOM 1530 C C . ASP A 1 196 ? -1.892 -10.107 15.988 1.00 88.19 196 ASP A C 1
ATOM 1532 O O . ASP A 1 196 ? -0.877 -10.012 16.680 1.00 88.19 196 ASP A O 1
ATOM 1536 N N . TYR A 1 197 ? -1.868 -10.417 14.689 1.00 88.88 197 TYR A N 1
ATOM 1537 C CA . TYR A 1 197 ? -0.649 -10.750 13.951 1.00 88.88 197 TYR A CA 1
ATOM 1538 C C . TYR A 1 197 ? -0.085 -9.586 13.132 1.00 88.88 197 TYR A C 1
ATOM 1540 O O . TYR A 1 197 ? 0.986 -9.724 12.549 1.00 88.88 197 TYR A O 1
ATOM 1548 N N . GLY A 1 198 ? -0.779 -8.443 13.083 1.00 91.88 198 GLY A N 1
ATOM 1549 C CA . GLY A 1 198 ? -0.353 -7.289 12.295 1.00 91.88 198 GLY A CA 1
ATOM 1550 C C . GLY A 1 198 ? -0.326 -7.619 10.805 1.00 91.88 198 GLY A C 1
ATOM 1551 O O . GLY A 1 198 ? 0.711 -7.505 10.163 1.00 91.88 198 GLY A O 1
ATOM 1552 N N . VAL A 1 199 ? -1.450 -8.066 10.246 1.00 94.12 199 VAL A N 1
ATOM 1553 C CA . VAL A 1 199 ? -1.559 -8.383 8.814 1.00 94.12 199 VAL A CA 1
ATOM 1554 C C . VAL A 1 199 ? -2.686 -7.573 8.200 1.00 94.12 199 VAL A C 1
ATOM 1556 O O . VAL A 1 199 ? -3.794 -7.558 8.720 1.00 94.12 199 VAL A O 1
ATOM 1559 N N . ILE A 1 200 ? -2.434 -6.917 7.074 1.00 95.38 200 ILE A N 1
ATOM 1560 C CA . ILE A 1 200 ? -3.472 -6.239 6.295 1.00 95.38 200 ILE A CA 1
ATOM 1561 C C . ILE A 1 200 ? -3.586 -6.934 4.947 1.00 95.38 200 ILE A C 1
ATOM 1563 O O . ILE A 1 200 ? -2.600 -7.049 4.228 1.00 95.38 200 ILE A O 1
ATOM 1567 N N . GLY A 1 201 ? -4.787 -7.376 4.595 1.00 95.12 201 GLY A N 1
ATOM 1568 C CA . GLY A 1 201 ? -5.114 -7.835 3.254 1.00 95.12 201 GLY A CA 1
ATOM 1569 C C . GLY A 1 201 ? -5.832 -6.756 2.464 1.00 95.12 201 GLY A C 1
ATOM 1570 O O . GLY A 1 201 ? -6.727 -6.077 2.980 1.00 95.12 201 GLY A O 1
ATOM 1571 N N . ALA A 1 202 ? -5.394 -6.570 1.223 1.00 94.94 202 ALA A N 1
ATOM 1572 C CA . ALA A 1 202 ? -5.959 -5.571 0.341 1.00 94.94 202 ALA A CA 1
ATOM 1573 C C . ALA A 1 202 ? -5.924 -6.016 -1.118 1.00 94.94 202 ALA A C 1
ATOM 1575 O O . ALA A 1 202 ? -4.954 -6.607 -1.595 1.00 94.94 202 ALA A O 1
ATOM 1576 N N . ASN A 1 203 ? -6.966 -5.629 -1.852 1.00 94.31 203 ASN A N 1
ATOM 1577 C CA . ASN A 1 203 ? -6.917 -5.624 -3.307 1.00 94.31 203 ASN A CA 1
ATOM 1578 C C . ASN A 1 203 ? -6.098 -4.410 -3.732 1.00 94.31 203 ASN A C 1
ATOM 1580 O O . ASN A 1 203 ? -6.446 -3.283 -3.372 1.00 94.31 203 ASN A O 1
ATOM 1584 N N . TYR A 1 204 ? -5.027 -4.632 -4.479 1.00 93.88 204 TYR A N 1
ATOM 1585 C CA . TYR A 1 204 ? -4.143 -3.573 -4.933 1.00 93.88 204 TYR A CA 1
ATOM 1586 C C . TYR A 1 204 ? -4.358 -3.268 -6.414 1.00 93.88 204 TYR A C 1
ATOM 1588 O O . TYR A 1 204 ? -4.720 -4.138 -7.207 1.00 93.88 204 TYR A O 1
ATOM 1596 N N . SER A 1 205 ? -4.069 -2.027 -6.790 1.00 93.56 205 SER A N 1
ATOM 1597 C CA . SER A 1 205 ? -3.893 -1.594 -8.171 1.00 93.56 205 SER A CA 1
ATOM 1598 C C . SER A 1 205 ? -2.680 -0.677 -8.252 1.00 93.56 205 SER A C 1
ATOM 1600 O O . SER A 1 205 ? -2.684 0.404 -7.663 1.00 93.56 205 SER A O 1
ATOM 1602 N N . PHE A 1 206 ? -1.670 -1.089 -9.015 1.00 92.69 206 PHE A N 1
ATOM 1603 C CA . PHE A 1 206 ? -0.533 -0.253 -9.397 1.00 92.69 206 PHE A CA 1
ATOM 1604 C C . PHE A 1 206 ? -0.743 0.246 -10.821 1.00 92.69 206 PHE A C 1
ATOM 1606 O O . PHE A 1 206 ? -0.950 -0.552 -11.735 1.00 92.69 206 PHE A O 1
ATOM 1613 N N . GLY A 1 207 ? -0.662 1.559 -11.012 1.00 92.31 207 GLY A N 1
ATOM 1614 C CA . GLY A 1 207 ? -0.642 2.198 -12.323 1.00 92.31 207 GLY A CA 1
ATOM 1615 C C . GLY A 1 207 ? 0.675 2.930 -12.528 1.00 92.31 207 GLY A C 1
ATOM 1616 O O . GLY A 1 207 ? 1.046 3.761 -11.701 1.00 92.31 207 GLY A O 1
ATOM 1617 N N . VAL A 1 208 ? 1.369 2.639 -13.627 1.00 92.69 208 VAL A N 1
ATOM 1618 C CA . VAL A 1 208 ? 2.585 3.347 -14.041 1.00 92.69 208 VAL A CA 1
ATOM 1619 C C . VAL A 1 208 ? 2.278 4.139 -15.307 1.00 92.69 208 VAL A C 1
ATOM 1621 O O . VAL A 1 208 ? 1.723 3.593 -16.265 1.00 92.69 208 VAL A O 1
ATOM 1624 N N . ALA A 1 209 ? 2.630 5.422 -15.310 1.00 91.25 209 ALA A N 1
ATOM 1625 C CA . ALA A 1 209 ? 2.397 6.341 -16.417 1.00 91.25 209 ALA A CA 1
ATOM 1626 C C . ALA A 1 209 ? 3.656 7.152 -16.761 1.00 91.25 209 ALA A C 1
ATOM 1628 O O . ALA A 1 209 ? 4.458 7.484 -15.887 1.00 91.25 209 ALA A O 1
ATOM 1629 N N . GLY A 1 210 ? 3.795 7.514 -18.040 1.00 89.75 210 GLY A N 1
ATOM 1630 C CA . GLY A 1 210 ? 4.931 8.266 -18.572 1.00 89.75 210 GLY A CA 1
ATOM 1631 C C . GLY A 1 210 ? 5.812 7.425 -19.513 1.00 89.75 210 GLY A C 1
ATOM 1632 O O . GLY A 1 210 ? 5.283 6.621 -20.284 1.00 89.75 210 GLY A O 1
ATOM 1633 N N . PRO A 1 211 ? 7.146 7.609 -19.487 1.00 88.88 211 PRO A N 1
ATOM 1634 C CA . PRO A 1 211 ? 8.103 6.855 -20.307 1.00 88.88 211 PRO A CA 1
ATOM 1635 C C . PRO A 1 211 ? 8.071 5.350 -20.039 1.00 88.88 211 PRO A C 1
ATOM 1637 O O . PRO A 1 211 ? 8.296 4.553 -20.950 1.00 88.88 211 PRO A O 1
ATOM 1640 N N . ALA A 1 212 ? 7.785 4.963 -18.794 1.00 90.62 212 ALA A N 1
ATOM 1641 C CA . ALA A 1 212 ? 7.301 3.636 -18.478 1.00 90.62 212 ALA A CA 1
ATOM 1642 C C . ALA A 1 212 ? 5.779 3.661 -18.321 1.00 90.62 212 ALA A C 1
ATOM 1644 O O . ALA A 1 212 ? 5.228 4.563 -17.689 1.00 90.62 212 ALA A O 1
ATOM 1645 N N . TYR A 1 213 ? 5.101 2.661 -18.878 1.00 91.31 213 TYR A N 1
ATOM 1646 C CA . TYR A 1 213 ? 3.656 2.519 -18.738 1.00 91.31 213 TYR A CA 1
ATOM 1647 C C . TYR A 1 213 ? 3.245 1.067 -18.531 1.00 91.31 213 TYR A C 1
ATOM 1649 O O . TYR A 1 213 ? 3.869 0.137 -19.044 1.00 91.31 213 TYR A O 1
ATOM 1657 N N . GLY A 1 214 ? 2.169 0.873 -17.781 1.00 91.50 214 GLY A N 1
ATOM 1658 C CA . GLY A 1 214 ? 1.647 -0.444 -17.450 1.00 91.50 214 GLY A CA 1
ATOM 1659 C C . GLY A 1 214 ? 1.014 -0.440 -16.074 1.00 91.50 214 GLY A C 1
ATOM 1660 O O . GLY A 1 214 ? 0.637 0.608 -15.550 1.00 91.50 214 GLY A O 1
ATOM 1661 N N . GLY A 1 215 ? 0.894 -1.620 -15.492 1.00 91.94 215 GLY A N 1
ATOM 1662 C CA . GLY A 1 215 ? 0.263 -1.761 -14.198 1.00 91.94 215 GLY A CA 1
ATOM 1663 C C . GLY A 1 215 ? -0.152 -3.188 -13.925 1.00 91.94 215 GLY A C 1
ATOM 1664 O O . GLY A 1 215 ? -0.044 -4.073 -14.776 1.00 91.94 215 GLY A O 1
ATOM 1665 N N . GLY A 1 216 ? -0.638 -3.396 -12.716 1.00 91.31 216 GLY A N 1
ATOM 1666 C CA . GLY A 1 216 ? -1.136 -4.683 -12.284 1.00 91.31 216 GLY A CA 1
ATOM 1667 C C . GLY A 1 216 ? -2.142 -4.521 -11.171 1.00 91.31 216 GLY A C 1
ATOM 1668 O O . GLY A 1 216 ? -2.098 -3.568 -10.392 1.00 91.31 216 GLY A O 1
ATOM 1669 N N . THR A 1 217 ? -3.042 -5.485 -11.108 1.00 93.06 217 THR A N 1
ATOM 1670 C CA . THR A 1 217 ? -4.035 -5.605 -10.053 1.00 93.06 217 THR A CA 1
ATOM 1671 C C . THR A 1 217 ? -3.940 -6.997 -9.470 1.00 93.06 217 THR A C 1
ATOM 1673 O O . THR A 1 217 ? -3.721 -7.952 -10.214 1.00 93.06 217 THR A O 1
ATOM 1676 N N . GLY A 1 218 ? -4.159 -7.120 -8.174 1.00 92.94 218 GLY A N 1
ATOM 1677 C CA . GLY A 1 218 ? -4.123 -8.405 -7.497 1.00 92.94 218 GLY A CA 1
ATOM 1678 C C . GLY A 1 218 ? -4.601 -8.277 -6.065 1.00 92.94 218 GLY A C 1
ATOM 1679 O O . GLY A 1 218 ? -5.149 -7.244 -5.666 1.00 92.94 218 GLY A O 1
ATOM 1680 N N . TYR A 1 219 ? -4.388 -9.333 -5.295 1.00 94.81 219 TYR A N 1
ATOM 1681 C CA . TYR A 1 219 ? -4.651 -9.336 -3.869 1.00 94.81 219 TYR A CA 1
ATOM 1682 C C . TYR A 1 219 ? -3.345 -9.596 -3.135 1.00 94.81 219 TYR A C 1
ATOM 1684 O O . TYR A 1 219 ? -2.605 -10.507 -3.478 1.00 94.81 219 TYR A O 1
ATOM 1692 N N . MET A 1 220 ? -3.042 -8.773 -2.140 1.00 95.19 220 MET A N 1
ATOM 1693 C CA . MET A 1 220 ? -1.794 -8.890 -1.399 1.00 95.19 220 MET A CA 1
ATOM 1694 C C . MET A 1 220 ? -2.042 -8.870 0.097 1.00 95.19 220 MET A C 1
ATOM 1696 O O . MET A 1 220 ? -3.015 -8.279 0.577 1.00 95.19 220 MET A O 1
ATOM 1700 N N . LEU A 1 221 ? -1.113 -9.473 0.833 1.00 96.19 221 LEU A N 1
ATOM 1701 C CA . LEU A 1 221 ? -1.019 -9.307 2.276 1.00 96.19 221 LEU A CA 1
ATOM 1702 C C . LEU A 1 221 ? 0.225 -8.490 2.614 1.00 96.19 221 LEU A C 1
ATOM 1704 O O . LEU A 1 221 ? 1.332 -8.799 2.179 1.00 96.19 221 LEU A O 1
ATOM 1708 N N . MET A 1 222 ? 0.024 -7.468 3.434 1.00 95.81 222 MET A N 1
ATOM 1709 C CA . MET A 1 222 ? 1.063 -6.697 4.098 1.00 95.81 222 MET A CA 1
ATOM 1710 C C . MET A 1 222 ? 1.230 -7.246 5.508 1.00 95.81 222 MET A C 1
ATOM 1712 O O . MET A 1 222 ? 0.298 -7.194 6.310 1.00 95.81 222 MET A O 1
ATOM 1716 N N . ARG A 1 223 ? 2.407 -7.787 5.810 1.00 94.62 223 ARG A N 1
ATOM 1717 C CA . ARG A 1 223 ? 2.746 -8.338 7.122 1.00 94.62 223 ARG A CA 1
ATOM 1718 C C . ARG A 1 223 ? 3.669 -7.376 7.849 1.00 94.62 223 ARG A C 1
ATOM 1720 O O . ARG A 1 223 ? 4.772 -7.086 7.388 1.00 94.62 223 ARG A O 1
ATOM 1727 N N . PHE A 1 224 ? 3.196 -6.892 8.982 1.00 94.12 224 PHE A N 1
ATOM 1728 C CA . PHE A 1 224 ? 3.907 -5.989 9.866 1.00 94.12 224 PHE A CA 1
ATOM 1729 C C . PHE A 1 224 ? 4.702 -6.800 10.894 1.00 94.12 224 PHE A C 1
ATOM 1731 O O . PHE A 1 224 ? 4.333 -7.920 11.241 1.00 94.12 224 PHE A O 1
ATOM 1738 N N . GLN A 1 225 ? 5.809 -6.248 11.389 1.00 89.62 225 GLN A N 1
ATOM 1739 C CA . GLN A 1 225 ? 6.639 -6.943 12.381 1.00 89.62 225 GLN A CA 1
ATOM 1740 C C . GLN A 1 225 ? 6.014 -6.921 13.777 1.00 89.62 225 GLN A C 1
ATOM 1742 O O . GLN A 1 225 ? 6.215 -7.835 14.574 1.00 89.62 225 GLN A O 1
ATOM 1747 N N . LYS A 1 226 ? 5.283 -5.847 14.085 1.00 86.75 226 LYS A N 1
ATOM 1748 C CA . LYS A 1 226 ? 4.608 -5.627 15.362 1.00 86.75 226 LYS A CA 1
ATOM 1749 C C . LYS A 1 226 ? 3.100 -5.598 15.152 1.00 86.75 226 LYS A C 1
ATOM 1751 O O . LYS A 1 226 ? 2.611 -5.156 14.112 1.00 86.75 226 LYS A O 1
ATOM 1756 N N . ASN A 1 227 ? 2.369 -6.032 16.169 1.00 81.81 227 ASN A N 1
ATOM 1757 C CA . ASN A 1 227 ? 0.913 -6.049 16.167 1.00 81.81 227 ASN A CA 1
ATOM 1758 C C . ASN A 1 227 ? 0.306 -4.660 16.452 1.00 81.81 227 ASN A C 1
ATOM 1760 O O . ASN A 1 227 ? 1.004 -3.673 16.709 1.00 81.81 227 ASN A O 1
ATOM 1764 N N . ALA A 1 228 ? -1.024 -4.578 16.394 1.00 73.06 228 ALA A N 1
ATOM 1765 C CA . ALA A 1 228 ? -1.755 -3.320 16.533 1.00 73.06 228 ALA A CA 1
ATOM 1766 C C . ALA A 1 228 ? -2.013 -2.893 17.988 1.00 73.06 228 ALA A C 1
ATOM 1768 O O . ALA A 1 228 ? -2.679 -1.881 18.200 1.00 73.06 228 ALA A O 1
ATOM 1769 N N . PHE A 1 229 ? -1.547 -3.656 18.984 1.00 71.00 229 PHE A N 1
ATOM 1770 C CA . PHE A 1 229 ? -1.743 -3.356 20.404 1.00 71.00 229 PHE A CA 1
ATOM 1771 C C . PHE A 1 229 ? -0.506 -2.642 20.960 1.00 71.00 229 PHE A C 1
ATOM 1773 O O . PHE A 1 229 ? 0.428 -3.302 21.413 1.00 71.00 229 PHE A O 1
ATOM 1780 N N . PRO A 1 230 ? -0.456 -1.301 20.903 1.00 58.09 230 PRO A N 1
ATOM 1781 C CA . PRO A 1 230 ? 0.641 -0.544 21.483 1.00 58.09 230 PRO A CA 1
ATOM 1782 C C . PRO A 1 230 ? 0.639 -0.685 23.004 1.00 58.09 230 PRO A C 1
ATOM 1784 O O . PRO A 1 230 ? -0.413 -0.838 23.629 1.00 58.09 230 PRO A O 1
ATOM 1787 N N . SER A 1 231 ? 1.817 -0.510 23.597 1.00 51.00 231 SER A N 1
ATOM 1788 C CA . SER A 1 231 ? 1.960 -0.264 25.033 1.00 51.00 231 SER A CA 1
ATOM 1789 C C . SER A 1 231 ? 1.234 1.025 25.460 1.00 51.00 231 SER A C 1
ATOM 1791 O O . SER A 1 231 ? 0.684 1.065 26.555 1.00 51.00 231 SER A O 1
ATOM 1793 N N . ASP A 1 232 ? 1.157 2.024 24.563 1.00 55.94 232 ASP A N 1
ATOM 1794 C CA . ASP A 1 232 ? 0.453 3.302 24.751 1.00 55.94 232 ASP A CA 1
ATOM 1795 C C . ASP A 1 232 ? -0.506 3.606 23.579 1.00 55.94 232 ASP A C 1
ATOM 1797 O O . ASP A 1 232 ? -0.081 4.079 22.522 1.00 55.94 232 ASP A O 1
ATOM 1801 N N . PRO A 1 233 ? -1.820 3.349 23.717 1.00 63.72 233 PRO A N 1
ATOM 1802 C CA . PRO A 1 233 ? -2.770 3.535 22.627 1.00 63.72 233 PRO A CA 1
ATOM 1803 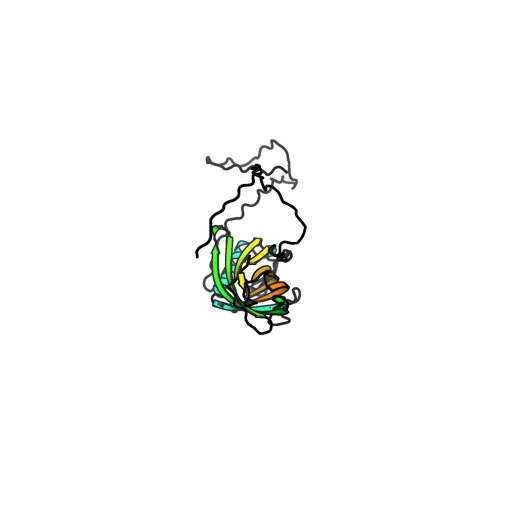C C . PRO A 1 233 ? -3.040 5.011 22.342 1.00 63.72 233 PRO A C 1
ATOM 1805 O O . PRO A 1 233 ? -3.679 5.706 23.139 1.00 63.72 233 PRO A O 1
ATOM 1808 N N . LYS A 1 234 ? -2.660 5.471 21.143 1.00 66.25 234 LYS A N 1
ATOM 1809 C CA . LYS A 1 234 ? -3.139 6.751 20.617 1.00 66.25 234 LYS A CA 1
ATOM 1810 C C . LYS A 1 234 ? -4.640 6.617 20.359 1.00 66.25 234 LYS A C 1
ATOM 1812 O O . LYS A 1 234 ? -5.091 5.774 19.581 1.00 66.25 234 LYS A O 1
ATOM 1817 N N . LYS A 1 235 ? -5.426 7.434 21.061 1.00 65.94 235 LYS A N 1
ATOM 1818 C CA . LYS A 1 235 ? -6.882 7.518 20.907 1.00 65.94 235 LYS A CA 1
ATOM 1819 C C . LYS A 1 235 ? -7.227 8.837 20.240 1.00 65.94 235 LYS A C 1
ATOM 1821 O O . LYS A 1 235 ? -7.161 9.892 20.866 1.00 65.94 235 LYS A O 1
ATOM 1826 N N . PHE A 1 236 ? -7.608 8.772 18.975 1.00 66.94 236 PHE A N 1
ATOM 1827 C CA . PHE A 1 236 ? -8.215 9.885 18.273 1.00 66.94 236 PHE A CA 1
ATOM 1828 C C . PHE A 1 236 ? -9.734 9.721 18.278 1.00 66.94 236 PHE A C 1
ATOM 1830 O O . PHE A 1 236 ? -10.277 8.702 17.849 1.00 66.94 236 PHE A O 1
ATOM 1837 N N . VAL A 1 237 ? -10.438 10.726 18.790 1.00 69.38 237 VAL A N 1
ATOM 1838 C CA . VAL A 1 237 ? -11.894 10.790 18.671 1.00 69.38 237 VAL A CA 1
ATOM 1839 C C . VAL A 1 237 ? -12.180 11.407 17.312 1.00 69.38 237 VAL A C 1
ATOM 1841 O O . VAL A 1 237 ? -11.928 12.597 17.120 1.00 69.38 237 VAL A O 1
ATOM 1844 N N . LEU A 1 238 ? -12.671 10.606 16.361 1.00 64.69 238 LEU A N 1
ATOM 1845 C CA . LEU A 1 238 ? -13.139 11.172 15.101 1.00 64.69 238 LEU A CA 1
ATOM 1846 C C . LEU A 1 238 ? -14.283 12.146 15.421 1.00 64.69 238 LEU A C 1
ATOM 1848 O O . LEU A 1 238 ? -15.166 11.808 16.220 1.00 64.69 238 LEU A O 1
ATOM 1852 N N . PRO A 1 239 ? -14.304 13.343 14.811 1.00 62.59 239 PRO A N 1
ATOM 1853 C CA . PRO A 1 239 ? -15.502 14.163 14.809 1.00 62.59 239 PRO A CA 1
ATOM 1854 C C . PRO A 1 239 ? -16.651 13.288 14.319 1.00 62.59 239 PRO A C 1
ATOM 1856 O O . PRO A 1 239 ? -16.520 12.671 13.257 1.00 62.59 239 PRO A O 1
ATOM 1859 N N . LYS A 1 240 ? -17.750 13.204 15.087 1.00 54.12 240 LYS A N 1
ATOM 1860 C CA . LYS A 1 240 ? -18.947 12.476 14.649 1.00 54.12 240 LYS A CA 1
ATOM 1861 C C . LYS A 1 240 ? -19.249 12.931 13.229 1.00 54.12 240 LYS A C 1
ATOM 1863 O O . LYS A 1 240 ? -19.508 14.116 13.012 1.00 54.12 240 LYS A O 1
ATOM 1868 N N . GLN A 1 241 ? -19.178 12.003 12.276 1.00 50.72 241 GLN A N 1
ATOM 1869 C CA . GLN A 1 241 ? -19.694 12.247 10.940 1.00 50.72 241 GLN A CA 1
ATOM 1870 C C . GLN A 1 241 ? -21.117 12.751 11.157 1.00 50.72 241 GLN A C 1
ATOM 1872 O O . GLN A 1 241 ? -21.883 12.077 11.847 1.00 50.72 241 GLN A O 1
ATOM 1877 N N . GLN A 1 242 ? -21.425 13.969 10.698 1.00 44.69 242 GLN A N 1
ATOM 1878 C CA . GLN A 1 242 ? -22.789 14.474 10.764 1.00 44.69 242 GLN A CA 1
ATOM 1879 C C . GLN A 1 242 ? -23.639 13.433 10.057 1.00 44.69 242 GLN A C 1
ATOM 1881 O O . GLN A 1 242 ? -23.554 13.263 8.841 1.00 44.69 242 GLN A O 1
ATOM 1886 N N . GLU A 1 243 ? -24.365 12.665 10.860 1.00 46.00 243 GLU A N 1
ATOM 1887 C CA . GLU A 1 243 ? -25.359 11.736 10.387 1.00 46.00 243 GLU A CA 1
ATOM 1888 C C . GLU A 1 243 ? -26.246 12.574 9.479 1.00 46.00 243 GLU A C 1
ATOM 1890 O O . GLU A 1 243 ? -26.796 13.587 9.926 1.00 46.00 243 GLU A O 1
ATOM 1895 N N . GLN A 1 244 ? -26.274 12.243 8.180 1.00 43.84 244 GLN A N 1
ATOM 1896 C CA . GLN A 1 244 ? -27.251 12.844 7.281 1.00 43.84 244 GLN A CA 1
ATOM 1897 C C . GLN A 1 244 ? -28.573 12.775 8.035 1.00 43.84 244 GLN A C 1
ATOM 1899 O O . GLN A 1 244 ? -28.916 11.666 8.455 1.00 43.84 244 GLN A O 1
ATOM 1904 N N . PRO A 1 245 ? -29.243 13.914 8.303 1.00 40.97 245 PRO A N 1
ATOM 1905 C CA . PRO A 1 245 ? -30.412 13.924 9.160 1.00 40.97 245 PRO A CA 1
ATOM 1906 C C . PRO A 1 245 ? -31.353 12.838 8.666 1.00 40.97 245 PRO A C 1
ATOM 1908 O O . PRO A 1 245 ? -31.871 12.937 7.551 1.00 40.97 245 PRO A O 1
ATOM 1911 N N . GLN A 1 246 ? -31.497 11.757 9.439 1.00 50.16 246 GLN A N 1
ATOM 1912 C CA . GLN A 1 246 ? -32.428 10.712 9.063 1.00 50.16 246 GLN A CA 1
ATOM 1913 C C . GLN A 1 246 ? -33.785 11.403 8.997 1.00 50.16 246 GLN A C 1
ATOM 1915 O O . GLN A 1 246 ? -34.211 12.036 9.969 1.00 50.16 246 GLN A O 1
ATOM 1920 N N . LEU A 1 247 ? -34.412 11.357 7.819 1.00 51.28 247 LEU A N 1
ATOM 1921 C CA . LEU A 1 247 ? -35.763 11.869 7.628 1.00 51.28 247 LEU A CA 1
ATOM 1922 C C . LEU A 1 247 ? -36.627 11.333 8.777 1.00 51.28 247 LEU A C 1
ATOM 1924 O O . LEU A 1 247 ? -36.545 10.132 9.060 1.00 51.28 247 LEU A O 1
ATOM 1928 N N . PRO A 1 248 ? -37.404 12.187 9.466 1.00 45.16 248 PRO A N 1
ATOM 1929 C CA . PRO A 1 248 ? -38.235 11.733 10.569 1.00 45.16 248 PRO A CA 1
ATOM 1930 C C . PRO A 1 248 ? -39.147 10.609 10.066 1.00 45.16 248 PRO A C 1
ATOM 1932 O O . PRO A 1 248 ? -39.939 10.799 9.144 1.00 45.16 248 PRO A O 1
ATOM 1935 N N . LYS A 1 249 ? -38.983 9.416 10.642 1.00 47.06 249 LYS A N 1
ATOM 1936 C CA . LYS A 1 249 ? -39.871 8.274 10.424 1.00 47.06 249 LYS A CA 1
ATOM 1937 C C . LYS A 1 249 ? -40.982 8.348 11.468 1.00 47.06 249 LYS A C 1
ATOM 1939 O O . LYS A 1 249 ? -40.699 8.577 12.643 1.00 47.06 249 LYS A O 1
ATOM 1944 N N . THR A 1 250 ? -42.230 8.163 11.052 1.00 48.50 250 THR A N 1
ATOM 1945 C CA . THR A 1 250 ? -43.355 7.933 11.971 1.00 48.50 250 THR A CA 1
ATOM 1946 C C . THR A 1 250 ? -43.168 6.606 12.715 1.00 48.50 250 THR A C 1
ATOM 1948 O O . THR A 1 250 ? -42.363 5.771 12.296 1.00 48.50 250 THR A O 1
ATOM 1951 N N . ALA A 1 251 ? -43.927 6.387 13.795 1.00 51.97 251 ALA A N 1
ATOM 1952 C CA . ALA A 1 251 ? -43.886 5.158 14.599 1.00 51.97 251 ALA A CA 1
ATOM 1953 C C . ALA A 1 251 ? -44.077 3.857 13.778 1.00 51.97 251 ALA A C 1
ATOM 1955 O O . ALA A 1 251 ? -43.610 2.806 14.203 1.00 51.97 251 ALA A O 1
ATOM 1956 N N . ASP A 1 252 ? -44.644 3.951 12.568 1.00 50.00 252 ASP A N 1
ATOM 1957 C CA . ASP A 1 252 ? -44.853 2.837 11.628 1.00 50.00 252 ASP A CA 1
ATOM 1958 C C . ASP A 1 252 ? -43.834 2.771 10.464 1.00 50.00 252 ASP A C 1
ATOM 1960 O O . ASP A 1 252 ? -44.037 2.066 9.475 1.00 50.00 252 ASP A O 1
ATOM 1964 N N . GLY A 1 253 ? -42.726 3.516 10.528 1.00 49.53 253 GLY A N 1
ATOM 1965 C CA . GLY A 1 253 ? -41.572 3.320 9.638 1.00 49.53 253 GLY A CA 1
ATOM 1966 C C . GLY A 1 253 ? -41.694 3.840 8.196 1.00 49.53 253 GLY A C 1
ATOM 1967 O O . GLY A 1 253 ? -40.801 3.570 7.389 1.00 49.53 253 GLY A O 1
ATOM 1968 N N . ARG A 1 254 ? -42.731 4.612 7.844 1.00 45.06 254 ARG A N 1
ATOM 1969 C CA . ARG A 1 254 ? -42.859 5.261 6.520 1.00 45.06 254 ARG A CA 1
ATOM 1970 C C . ARG A 1 254 ? -42.261 6.676 6.519 1.00 45.06 254 ARG A C 1
ATOM 1972 O O . ARG A 1 254 ? -42.391 7.418 7.487 1.00 45.06 254 ARG A O 1
ATOM 1979 N N . THR A 1 255 ? -41.603 7.061 5.423 1.00 46.00 255 THR A N 1
ATOM 1980 C CA . THR A 1 255 ? -41.108 8.432 5.190 1.00 46.00 255 THR A CA 1
ATOM 1981 C C . THR A 1 255 ? -42.261 9.348 4.789 1.00 46.00 255 THR A C 1
ATOM 1983 O O . THR A 1 255 ? -42.835 9.163 3.717 1.00 46.00 255 THR A O 1
ATOM 1986 N N . VAL A 1 256 ? -42.587 10.334 5.628 1.00 47.78 256 VAL A N 1
ATOM 1987 C CA . VAL A 1 256 ? -43.657 11.311 5.371 1.00 47.78 256 VAL A CA 1
ATOM 1988 C C . VAL A 1 256 ? -43.072 12.521 4.633 1.00 47.78 256 VAL A C 1
ATOM 1990 O O . VAL A 1 256 ? -42.198 13.206 5.160 1.00 47.78 256 VAL A O 1
ATOM 1993 N N . GLN A 1 257 ? -43.533 12.771 3.405 1.00 50.56 257 GLN A N 1
ATOM 1994 C CA . GLN A 1 257 ? -43.233 13.981 2.624 1.00 50.56 257 GLN A CA 1
ATOM 1995 C C . GLN A 1 257 ? -44.444 14.919 2.652 1.00 50.56 257 GLN A C 1
ATOM 1997 O O . GLN A 1 257 ? -45.113 15.103 1.640 1.00 50.56 257 GLN A O 1
ATOM 2002 N N . GLU A 1 258 ? -44.770 15.475 3.816 1.00 47.16 258 GLU A N 1
ATOM 2003 C CA . GLU A 1 258 ? -45.931 16.356 3.951 1.00 47.16 258 GLU A CA 1
ATOM 2004 C C . GLU A 1 258 ? -45.508 17.718 4.509 1.00 47.16 258 GLU A C 1
ATOM 2006 O O . GLU A 1 258 ? -44.828 17.818 5.536 1.00 47.16 258 GLU A O 1
ATOM 2011 N N . TYR A 1 259 ? -45.867 18.783 3.790 1.00 41.78 259 TYR A N 1
ATOM 2012 C CA . TYR A 1 259 ? -45.615 20.159 4.202 1.00 41.78 259 TYR A CA 1
ATOM 2013 C C . TYR A 1 259 ? -46.575 20.526 5.342 1.00 41.78 259 TYR A C 1
ATOM 2015 O O . TYR A 1 259 ? -47.787 20.483 5.166 1.00 41.78 259 TYR A O 1
ATOM 2023 N N . GLY A 1 260 ? -46.034 20.923 6.500 1.00 47.69 260 GLY A N 1
ATOM 2024 C CA . GLY A 1 260 ? -46.827 21.466 7.614 1.00 47.69 260 GLY A CA 1
ATOM 2025 C C . GLY A 1 260 ? -46.993 20.565 8.842 1.00 47.69 260 GLY A C 1
ATOM 2026 O O . GLY A 1 260 ? -47.785 20.894 9.722 1.00 47.69 260 GLY A O 1
ATOM 2027 N N . VAL A 1 261 ? -46.238 19.468 8.964 1.00 49.12 261 VAL A N 1
ATOM 2028 C CA . VAL A 1 261 ? -46.278 18.627 10.173 1.00 49.12 261 VAL A CA 1
ATOM 2029 C C . VAL A 1 261 ? -45.662 19.373 11.361 1.00 49.12 261 VAL A C 1
ATOM 2031 O O . VAL A 1 261 ? -44.461 19.661 11.394 1.00 49.12 261 VAL A O 1
ATOM 2034 N N . LYS A 1 262 ? -46.489 19.671 12.367 1.00 48.41 262 LYS A N 1
ATOM 2035 C CA . LYS A 1 262 ? -46.044 20.213 13.653 1.00 48.41 262 LYS A CA 1
ATOM 2036 C C . LYS A 1 262 ? -45.224 19.128 14.353 1.00 48.41 262 LYS A C 1
ATOM 2038 O O . LYS A 1 262 ? -45.751 18.082 14.712 1.00 48.41 262 LYS A O 1
ATOM 2043 N N . THR A 1 263 ? -43.917 19.334 14.480 1.00 55.03 263 THR A N 1
ATOM 2044 C CA . THR A 1 263 ? -43.065 18.387 15.199 1.00 55.03 263 THR A CA 1
ATOM 2045 C C . THR A 1 263 ? -43.181 18.671 16.695 1.00 55.03 263 THR A C 1
ATOM 2047 O O . THR A 1 263 ? -42.794 19.748 17.147 1.00 55.03 263 THR A O 1
ATOM 2050 N N . ASP A 1 264 ? -43.708 17.717 17.467 1.00 53.12 264 ASP A N 1
ATOM 2051 C CA . ASP A 1 264 ? -43.752 17.769 18.937 1.00 53.12 264 ASP A CA 1
ATOM 2052 C C . ASP A 1 264 ? -42.347 17.546 19.515 1.00 53.12 264 ASP A C 1
ATOM 2054 O O . ASP A 1 264 ? -42.037 16.539 20.151 1.00 53.12 264 ASP A O 1
ATOM 2058 N N . ARG A 1 265 ? -41.435 18.475 19.220 1.00 57.50 265 ARG A N 1
ATOM 2059 C CA . ARG A 1 265 ? -40.087 18.485 19.783 1.00 57.50 265 ARG A CA 1
ATOM 2060 C C . ARG A 1 265 ? -40.069 19.332 21.055 1.00 57.50 265 ARG A C 1
ATOM 2062 O O . ARG A 1 265 ? -40.725 20.376 21.101 1.00 57.50 265 ARG A O 1
ATOM 2069 N N . PRO A 1 266 ? -39.298 18.928 22.080 1.00 59.44 266 PRO A N 1
ATOM 2070 C CA . PRO A 1 266 ? -39.098 19.752 23.262 1.00 59.44 266 PRO A CA 1
ATOM 2071 C C . PRO A 1 266 ? -38.512 21.114 22.867 1.00 59.44 266 PRO A C 1
ATOM 2073 O O . PRO A 1 266 ? -37.690 21.219 21.953 1.00 59.44 266 PRO A O 1
ATOM 2076 N N . LYS A 1 267 ? -38.979 22.162 23.555 1.00 59.09 267 LYS A N 1
ATOM 2077 C CA . LYS A 1 267 ? -38.641 23.563 23.284 1.00 59.09 267 LYS A CA 1
ATOM 2078 C C . LYS A 1 267 ? -37.121 23.742 23.326 1.00 59.09 267 LYS A C 1
ATOM 2080 O O . LYS A 1 267 ? -36.490 23.498 24.352 1.00 59.09 267 LYS A O 1
ATOM 2085 N N . ILE A 1 268 ? -36.545 24.138 22.196 1.00 71.50 268 ILE A N 1
ATOM 2086 C CA . ILE A 1 268 ? -35.106 24.366 22.065 1.00 71.50 268 ILE A CA 1
ATOM 2087 C C . ILE A 1 268 ? -34.722 25.569 22.945 1.00 71.50 268 ILE A C 1
ATOM 2089 O O . ILE A 1 268 ? -35.468 26.549 23.018 1.00 71.50 268 ILE A O 1
ATOM 2093 N N . ALA A 1 269 ? -33.582 25.484 23.636 1.00 64.06 269 ALA A N 1
ATOM 2094 C CA . ALA A 1 269 ? -33.047 26.588 24.429 1.00 64.06 269 ALA A CA 1
ATOM 2095 C C . ALA A 1 269 ? -32.768 27.823 23.541 1.00 64.06 269 ALA A C 1
ATOM 2097 O O . ALA A 1 269 ? -32.476 27.672 22.356 1.00 64.06 269 ALA A O 1
ATOM 2098 N N . PRO A 1 270 ? -32.862 29.054 24.066 1.00 67.81 270 PRO A N 1
ATOM 2099 C CA . PRO A 1 270 ? -32.561 30.247 23.279 1.00 67.81 270 PRO A CA 1
ATOM 2100 C C . PRO A 1 270 ? -31.088 30.247 22.828 1.00 67.81 270 PRO A C 1
ATOM 2102 O O . PRO A 1 270 ? -30.181 30.157 23.651 1.00 67.81 270 PRO A O 1
ATOM 2105 N N . GLY A 1 271 ? -30.855 30.343 21.515 1.00 74.69 271 GLY A N 1
ATOM 2106 C CA . GLY A 1 271 ? -29.528 30.300 20.895 1.00 74.69 271 GLY A CA 1
ATOM 2107 C C . GLY A 1 271 ? -29.581 30.507 19.376 1.00 74.69 271 GLY A C 1
ATOM 2108 O O . GLY A 1 271 ? -30.661 30.547 18.784 1.00 74.69 271 GLY A O 1
ATOM 2109 N N . GLN A 1 272 ? -28.420 30.661 18.734 1.00 59.28 272 GLN A N 1
ATOM 2110 C CA . GLN A 1 272 ? -28.325 30.748 17.273 1.00 59.28 272 GLN A CA 1
ATOM 2111 C C . GLN A 1 272 ? -28.239 29.346 16.664 1.00 59.28 272 GLN A C 1
ATOM 2113 O O . GLN A 1 272 ? -27.333 28.577 16.982 1.00 59.28 272 GLN A O 1
ATOM 2118 N N . TYR A 1 273 ? -29.166 29.025 15.760 1.00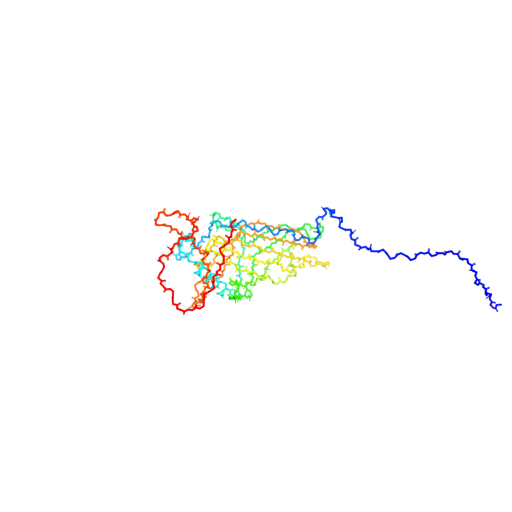 64.62 273 TYR A N 1
ATOM 2119 C CA . TYR A 1 273 ? -29.225 27.731 15.083 1.00 64.62 273 TYR A CA 1
ATOM 2120 C C . TYR A 1 273 ? -29.074 27.914 13.577 1.00 64.62 273 TYR A C 1
ATOM 2122 O O . TYR A 1 273 ? -29.791 28.697 12.956 1.00 64.62 273 TYR A O 1
ATOM 2130 N N . LYS A 1 274 ? -28.151 27.160 12.977 1.00 57.62 274 LYS A N 1
ATOM 2131 C CA . LYS A 1 274 ? -27.982 27.108 11.525 1.00 57.62 274 LYS A CA 1
ATOM 2132 C C . LYS A 1 274 ? -28.948 26.075 10.951 1.00 57.62 274 LYS A C 1
ATOM 2134 O O . LYS A 1 274 ? -28.748 24.873 11.114 1.00 57.62 274 LYS A O 1
ATOM 2139 N N . VAL A 1 275 ? -29.997 26.543 10.283 1.00 57.62 275 VAL A N 1
ATOM 2140 C CA . VAL A 1 275 ? -30.924 25.674 9.550 1.00 57.62 275 VAL A CA 1
ATOM 2141 C C . VAL A 1 275 ? -30.280 25.335 8.212 1.00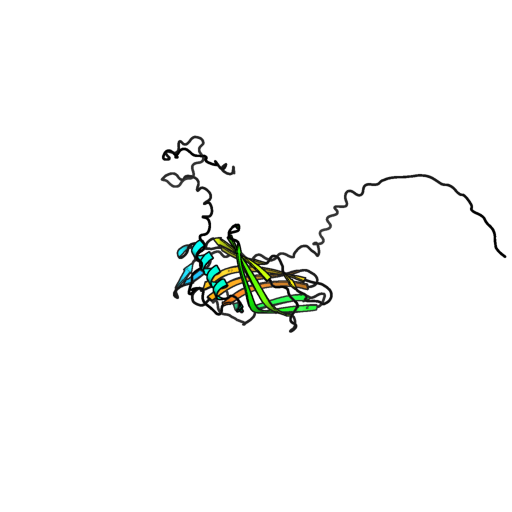 57.62 275 VAL A C 1
ATOM 2143 O O . VAL A 1 275 ? -30.010 26.221 7.405 1.00 57.62 275 VAL A O 1
ATOM 2146 N N . THR A 1 276 ? -29.991 24.056 7.992 1.00 56.88 276 THR A N 1
ATOM 2147 C CA . THR A 1 276 ? -29.425 23.595 6.718 1.00 56.88 276 THR A CA 1
ATOM 2148 C C . THR A 1 276 ? -30.583 23.143 5.828 1.00 56.88 276 THR A C 1
ATOM 2150 O O . THR A 1 276 ? -31.398 22.345 6.298 1.00 56.88 276 THR A O 1
ATOM 2153 N N . PRO A 1 277 ? -30.717 23.656 4.591 1.00 51.12 277 PRO A N 1
ATOM 2154 C CA . PRO A 1 277 ? -31.813 23.268 3.714 1.00 51.12 277 PRO A CA 1
ATOM 2155 C C . PRO A 1 277 ? -31.713 21.784 3.352 1.00 51.12 277 PRO A C 1
ATOM 2157 O O . PRO A 1 277 ? -30.629 21.259 3.092 1.00 51.12 277 PRO A O 1
ATOM 2160 N N . ILE A 1 278 ? -32.861 21.110 3.356 1.00 56.69 278 ILE A N 1
ATOM 2161 C CA . ILE A 1 278 ? -32.985 19.723 2.905 1.00 56.69 278 ILE A CA 1
ATOM 2162 C C . ILE A 1 278 ? -32.752 19.723 1.384 1.00 56.69 278 ILE A C 1
ATOM 2164 O O . ILE A 1 278 ? -33.351 20.558 0.702 1.00 56.69 278 ILE A O 1
ATOM 2168 N N . PRO A 1 279 ? -31.900 18.840 0.833 1.00 42.16 279 PRO A N 1
ATOM 2169 C CA . PRO A 1 279 ? -31.730 18.741 -0.611 1.00 42.16 279 PRO A CA 1
ATOM 2170 C C . PRO A 1 279 ? -33.069 18.363 -1.255 1.00 42.16 279 PRO A C 1
ATOM 2172 O O . PRO A 1 279 ? -33.661 17.335 -0.920 1.00 42.16 279 PRO A O 1
ATOM 2175 N N . LEU A 1 280 ? -33.551 19.222 -2.153 1.00 41.16 280 LEU A N 1
ATOM 2176 C CA . LEU A 1 280 ? -34.699 18.931 -3.006 1.00 41.16 280 LEU A CA 1
ATOM 2177 C C . LEU A 1 280 ? -34.273 17.827 -3.984 1.00 41.16 280 LEU A C 1
ATOM 2179 O O . LEU A 1 280 ? -33.229 17.950 -4.625 1.00 41.16 280 LEU A O 1
ATOM 2183 N N . LYS A 1 281 ? -35.033 16.730 -4.017 1.00 40.72 281 LYS A N 1
ATOM 2184 C CA . LYS A 1 281 ? -34.878 15.675 -5.025 1.00 40.72 281 LYS A CA 1
ATOM 2185 C C . LYS A 1 281 ? -35.335 16.163 -6.390 1.00 40.72 281 LYS A C 1
ATOM 2187 O O . LYS A 1 281 ? -36.346 16.899 -6.420 1.00 40.72 281 LYS A O 1
#

Sequence (281 aa):
MPKYLLFSLKTLALATVTLLFSACNMNWGLPDPFAQRTIITPKATSSVIVCRSQQCAPARTSMTREFLYNSLLNLFDNNLDSTILICDADRSSRMCFENYIQFNIKAGVTPATVVIDSAKLLSVKLKKDEQIIDVVFDYNMHYNAVRPSCLTSTNALFVKSADYVLLEDTGYICKFTTTADSMISTVFSIDYVDLDYGVIGANYSFGVAGPAYGGGTGYMLMRFQKNAFPSDPKKFVLPKQQEQPQLPKTADGRTVQEYGVKTDRPKIAPGQYKVTPIPLK

pLDDT: mean 76.08, std 20.94, range [30.83, 96.19]

Foldseek 3Di:
DDDDDDDDDDDDDDDDDDDDPDDPPPCPPPPDLPPQPDQPQPPFFQFAWEADPNDIDTLVVPHWLLRVLLLVLLLLVVQAQHKWFKAFADPPVRDGPGLWDWWWKAQQPRIKIKIWGIWTWHDWDQPQVVRWIWTWIDTPMDIPNHGWDWDIFTWTWDSPTSGWIKIWGPWTWTDPDPPDIKTKIKIWTWRYAYQPQSKTKTWMWIAIHDSMGTIDTGIMIIGGPDGSDDPDRDRDDRDPPPDPPDQDADPVGDRDPDPPDDDPDPDDDDDDDDDDDDDDD

Radius of gyration: 28.93 Å; chains: 1; bounding box: 85×70×82 Å